Protein 5E3Q (pdb70)

Solvent-accessible surface area: 12458 Å² total; per-residue (Å²): 88,107,10,39,1,6,0,0,0,0,34,20,88,119,41,72,7,4,4,0,64,0,37,96,47,60,27,114,93,76,82,68,2,72,102,71,76,39,108,28,147,36,25,78,4,56,65,120,24,28,86,12,89,12,73,1,101,43,46,11,110,64,21,56,12,0,2,0,2,0,0,0,0,0,50,61,81,27,126,6,111,47,8,42,22,100,54,4,111,71,42,3,50,61,1,5,15,9,68,43,22,15,0,24,69,121,51,20,85,103,11,108,41,98,0,54,192,131,30,148,17,60,53,111,35,80,41,65,5,4,45,0,34,85,24,17,105,10,78,46,26,154,33,39,50,21,78,67,0,52,0,0,0,24,0,9,93,43,1,12,0,65,106,83,0,52,0,24,17,18,0,0,0,57,11,44,5,65,0,53,0,93,0,34,37,12,0,14,0,38,68,33,0,54,0,10,27,14,0,20,1,88,57,152,14,48,4,12,90,133,2,83,0,11,50,109,2,0,0,9,3,40,6,13,46,22,0,48,0,66,63,55,3,76,0,58,49,48,26,123,0,48,61,132,72,55,109,67,108,0,51,96,18,47,40,30,103,12,13,36,0,105,116,44,113,145,78,37,72,12,18,3,51,81,22,101,196,115

B-factor: mean 23.93, std 10.76, range [9.91, 82.86]

Foldseek 3Di:
DKWKFKWKWKAAPVGQTQAIFGQDTPDPDCPVPPVPFDADVLQRITIGMDMDIDDQADEQDALVSLRVLLQCQALVVDAQPRGHHPCVVVHFAWWFQKPVGTHHPVPVVSSCVSCVVVHHIDTLDTGRWAQQVVRDDHPQEAEACSRQETRQEHEAHQEYQHPQFHFYHSEEEQEREDGQEYIDHVEYEYEQEYEEHHEEEDDCEYEEHNEYEAHCEYEQAHEYYQEYEHHNHYQHQQAFEAEPRDTDRVNVCHHPYAWYWDQPPPPRGIYIYGNPPD

Radius of gyration: 21.53 Å; Cα contacts (8 Å, |Δi|>4): 762; chains: 1; bounding box: 39×37×68 Å

Nearest PDB structures (foldseek):
  5e3q-assembly1_A  TM=1.004E+00  e=1.847E-52  Corynebacterium glutamicum ATCC 13032
  5e3p-assembly1_A  TM=9.914E-01  e=4.257E-48  Corynebacterium glutamicum ATCC 13032
  3fsx-assembly1_A  TM=9.830E-01  e=2.144E-36  Mycobacterium tuberculosis H37Rv
  3fsy-assembly1_A  TM=9.852E-01  e=1.338E-35  Mycobacterium tuberculosis H37Rv
  3fsx-assembly3_E  TM=9.806E-01  e=1.030E-35  Mycobacterium tuberculosis H37Rv

Organism: Corynebacterium glutamicum (strain ATCC 13032 / DSM 20300 / JCM 1318 / BCRC 11384 / CCUG 27702 / LMG 3730 / NBRC 12168 / NCIMB 10025 / NRRL B-2784 / 534) (NCBI:txid196627)

InterPro domains:
  IPR001451 Hexapeptide repeat [PF14602] (214-246)
  IPR011004 Trimeric LpxA-like superfamily [SSF51161] (55-279)
  IPR019875 2,3,4,5-tetrahydropyridine-2,6-dicarboxylate N-succinyltransferase, actinobacteria [TIGR03535] (2-297)
  IPR026586 Type 2 tetrahydrodipicolinate N-succinyltransferase family [MF_02122] (1-295)
  IPR032784 2,3,4,5-tetrahydropyridine-2,6-dicarboxylate N-succinyltransferase, middle domain [PF14789] (93-132)
  IPR038361 2,3,4,5-tetrahydropyridine-2,6-dicarboxylate N-succinyltransferase, middle domain superfamily [G3DSA:3.30.60.70] (93-132)

Structure (mmCIF, N/CA/C/O backbone):
data_5E3Q
#
_entry.id   5E3Q
#
_cell.length_a   92.457
_cell.length_b   92.457
_cell.length_c   282.341
_cell.angle_alpha   90.000
_cell.angle_beta   90.000
_cell.angle_gamma   120.000
#
_symmetry.space_group_name_H-M   'H 3 2'
#
loop_
_entity.id
_entity.type
_entity.pdbx_description
1 polymer '2,3,4,5-tetrahydropyridine-2,6-dicarboxylate N-succinyltransferase'
2 non-polymer 'SUCCINYL-COENZYME A'
3 water water
#
loop_
_atom_site.group_PDB
_atom_site.id
_atom_site.type_symbol
_atom_site.label_atom_id
_atom_site.label_alt_id
_atom_site.label_comp_id
_atom_site.label_asym_id
_atom_site.label_entity_id
_atom_site.label_seq_id
_atom_site.pdbx_PDB_ins_code
_atom_site.Cartn_x
_atom_site.Cartn_y
_atom_site.Cartn_z
_atom_site.occupancy
_atom_site.B_iso_or_equiv
_atom_site.auth_seq_id
_atom_site.auth_comp_id
_atom_site.auth_asym_id
_atom_site.auth_atom_id
_atom_site.pdbx_PDB_model_num
ATOM 1 N N . THR A 1 1 ? 26.673 23.648 27.583 1.00 20.91 2 THR A N 1
ATOM 2 C CA . THR A 1 1 ? 27.376 23.031 26.471 1.00 19.59 2 THR A CA 1
ATOM 3 C C . THR A 1 1 ? 26.647 23.505 25.210 1.00 20.60 2 THR A C 1
ATOM 4 O O . THR A 1 1 ? 25.425 23.651 25.249 1.00 20.80 2 THR A O 1
ATOM 8 N N . THR A 1 2 ? 27.390 23.793 24.148 1.00 20.51 3 THR A N 1
ATOM 9 C CA . THR A 1 2 ? 26.797 23.979 22.830 1.00 20.53 3 THR A CA 1
ATOM 10 C C . THR A 1 2 ? 26.505 22.659 22.262 1.00 21.37 3 THR A C 1
ATOM 11 O O . THR A 1 2 ? 27.362 21.815 22.171 1.00 26.25 3 THR A O 1
ATOM 15 N N . ALA A 1 3 ? 25.217 22.382 21.941 1.00 20.07 4 ALA A N 1
ATOM 16 C CA . ALA A 1 3 ? 24.855 21.139 21.354 1.00 18.94 4 ALA A CA 1
ATOM 17 C C . ALA A 1 3 ? 24.058 21.405 20.048 1.00 17.66 4 ALA A C 1
ATOM 18 O O . ALA A 1 3 ? 23.317 22.341 19.986 1.00 20.22 4 ALA A O 1
ATOM 20 N N . SER A 1 4 ? 24.282 20.562 19.091 1.00 20.52 5 SER A N 1
ATOM 21 C CA . SER A 1 4 ? 23.710 20.736 17.747 1.00 23.78 5 SER A CA 1
ATOM 22 C C . SER A 1 4 ? 23.307 19.418 17.126 1.00 21.92 5 SER A C 1
ATOM 23 O O . SER A 1 4 ? 23.952 18.381 17.318 1.00 24.08 5 SER A O 1
ATOM 26 N N . ALA A 1 5 ? 22.230 19.429 16.322 1.00 21.54 6 ALA A N 1
ATOM 27 C CA . ALA A 1 5 ? 21.898 18.237 15.576 1.00 18.05 6 ALA A CA 1
ATOM 28 C C . ALA A 1 5 ? 21.016 18.616 14.407 1.00 18.82 6 ALA A C 1
ATOM 29 O O . ALA A 1 5 ? 20.311 19.600 14.471 1.00 19.85 6 ALA A O 1
ATOM 31 N N . THR A 1 6 ? 21.065 17.759 13.422 1.00 21.19 7 THR A N 1
ATOM 32 C CA . THR A 1 6 ? 20.182 17.881 12.273 1.00 20.74 7 THR A CA 1
ATOM 33 C C . THR A 1 6 ? 19.025 16.838 12.466 1.00 21.55 7 THR A C 1
ATOM 34 O O . THR A 1 6 ? 19.233 15.674 12.812 1.00 22.52 7 THR A O 1
ATOM 38 N N . GLY A 1 7 ? 17.810 17.310 12.216 1.00 18.43 8 GLY A N 1
ATOM 39 C CA . GLY A 1 7 ? 16.637 16.522 12.432 1.00 19.40 8 GLY A CA 1
ATOM 40 C C . GLY A 1 7 ? 15.539 16.824 11.416 1.00 22.00 8 GLY A C 1
ATOM 41 O O . GLY A 1 7 ? 15.731 17.643 10.514 1.00 21.07 8 GLY A O 1
ATOM 42 N N . ILE A 1 8 ? 14.415 16.140 11.546 1.00 18.16 9 ILE A N 1
ATOM 43 C CA . ILE A 1 8 ? 13.281 16.365 10.646 1.00 19.04 9 ILE A CA 1
ATOM 44 C C . ILE A 1 8 ? 12.065 16.688 11.511 1.00 19.33 9 ILE A C 1
ATOM 45 O O . ILE A 1 8 ? 11.750 15.963 12.494 1.00 17.14 9 ILE A O 1
ATOM 50 N N . ALA A 1 9 ? 11.487 17.844 11.275 1.00 17.07 10 ALA A N 1
ATOM 51 C CA . ALA A 1 9 ? 10.390 18.402 12.028 1.00 16.09 10 ALA A CA 1
ATOM 52 C C . ALA A 1 9 ? 9.055 18.226 11.333 1.00 18.26 10 ALA A C 1
ATOM 53 O O . ALA A 1 9 ? 8.986 18.335 10.101 1.00 18.46 10 ALA A O 1
ATOM 55 N N . THR A 1 10 ? 8.012 18.031 12.102 1.00 18.27 11 THR A N 1
ATOM 56 C CA . THR A 1 10 ? 6.648 17.983 11.518 1.00 18.71 11 THR A CA 1
ATOM 57 C C . THR A 1 10 ? 5.934 19.240 11.934 1.00 21.17 11 THR A C 1
ATOM 58 O O . THR A 1 10 ? 5.758 19.499 13.108 1.00 17.79 11 THR A O 1
ATOM 62 N N . LEU A 1 11 ? 5.471 20.061 10.961 1.00 17.14 12 LEU A N 1
ATOM 63 C CA . LEU A 1 11 ? 4.860 21.363 11.200 1.00 19.71 12 LEU A CA 1
ATOM 64 C C . LEU A 1 11 ? 3.458 21.454 10.666 1.00 22.89 12 LEU A C 1
ATOM 65 O O . LEU A 1 11 ? 3.170 20.885 9.625 1.00 21.04 12 LEU A O 1
ATOM 70 N N . THR A 1 12 ? 2.593 22.052 11.432 1.00 19.07 13 THR A N 1
ATOM 71 C CA . THR A 1 12 ? 1.182 22.256 10.988 1.00 22.08 13 THR A CA 1
ATOM 72 C C . THR A 1 12 ? 1.199 23.408 9.951 1.00 23.30 13 THR A C 1
ATOM 73 O O . THR A 1 12 ? 2.229 24.085 9.771 1.00 23.20 13 THR A O 1
ATOM 77 N N . SER A 1 13 ? 0.053 23.616 9.317 1.00 29.80 14 SER A N 1
ATOM 78 C CA . SER A 1 13 ? -0.013 24.671 8.270 1.00 32.50 14 SER A CA 1
ATOM 79 C C . SER A 1 13 ? 0.070 26.035 8.931 1.00 39.30 14 SER A C 1
ATOM 80 O O . SER A 1 13 ? 0.427 26.979 8.252 1.00 41.76 14 SER A O 1
ATOM 83 N N . THR A 1 14 ? -0.173 26.143 10.250 1.00 35.10 15 THR A N 1
ATOM 84 C CA . THR A 1 14 ? 0.107 27.374 10.972 1.00 38.37 15 THR A CA 1
ATOM 85 C C . THR A 1 14 ? 1.488 27.511 11.587 1.00 40.05 15 THR A C 1
ATOM 86 O O . THR A 1 14 ? 1.773 28.531 12.176 1.00 42.60 15 THR A O 1
ATOM 90 N N . GLY A 1 15 ? 2.360 26.507 11.435 1.00 30.51 16 GLY A N 1
ATOM 91 C CA . GLY A 1 15 ? 3.751 26.593 11.770 1.00 28.65 16 GLY A CA 1
ATOM 92 C C . GLY A 1 15 ? 4.087 26.066 13.199 1.00 28.84 16 GLY A C 1
ATOM 93 O O . GLY A 1 15 ? 5.242 26.128 13.661 1.00 31.54 16 GLY A O 1
ATOM 94 N N . ASP A 1 16 ? 3.108 25.520 13.857 1.00 24.69 17 ASP A N 1
ATOM 95 C CA . ASP A 1 16 ? 3.284 24.812 15.172 1.00 25.48 17 ASP A CA 1
ATOM 96 C C . ASP A 1 16 ? 4.083 23.540 14.933 1.00 24.21 17 ASP A C 1
ATOM 97 O O . ASP A 1 16 ? 3.832 22.819 13.938 1.00 22.05 17 ASP A O 1
ATOM 102 N N . VAL A 1 17 ? 5.036 23.245 15.819 1.00 17.94 18 VAL A N 1
ATOM 103 C CA . VAL A 1 17 ? 5.875 22.099 15.652 1.00 18.03 18 VAL A CA 1
ATOM 104 C C . VAL A 1 17 ? 5.252 20.949 16.447 1.00 16.78 18 VAL A C 1
ATOM 105 O O . VAL A 1 17 ? 5.106 21.002 17.707 1.00 17.99 18 VAL A O 1
ATOM 109 N N . LEU A 1 18 ? 4.876 19.891 15.764 1.00 15.43 19 LEU A N 1
ATOM 110 C CA . LEU A 1 18 ? 4.282 18.742 16.414 1.00 15.57 19 LEU A CA 1
ATOM 111 C C . LEU A 1 18 ? 5.372 17.803 16.951 1.00 17.89 19 LEU A C 1
ATOM 112 O O . LEU A 1 18 ? 5.212 17.213 18.005 1.00 19.80 19 LEU A O 1
ATOM 117 N N . ASP A 1 19 ? 6.430 17.649 16.195 1.00 16.68 20 ASP A N 1
ATOM 118 C CA . ASP A 1 19 ? 7.553 16.799 16.571 1.00 18.20 20 ASP A CA 1
ATOM 119 C C . ASP A 1 19 ? 8.831 17.203 15.867 1.00 18.82 20 ASP A C 1
ATOM 120 O O . ASP A 1 19 ? 8.802 17.950 14.863 1.00 17.35 20 ASP A O 1
ATOM 125 N N . VAL A 1 20 ? 9.971 16.712 16.375 1.00 15.98 21 VAL A N 1
ATOM 126 C CA . VAL A 1 20 ? 11.219 16.678 15.645 1.00 15.96 21 VAL A CA 1
ATOM 127 C C . VAL A 1 20 ? 11.897 15.364 15.938 1.00 16.22 21 VAL A C 1
ATOM 128 O O . VAL A 1 20 ? 11.877 14.919 17.115 1.00 18.79 21 VAL A O 1
ATOM 132 N N . TRP A 1 21 ? 12.435 14.720 14.957 1.00 15.43 22 TRP A N 1
ATOM 133 C CA . TRP A 1 21 ? 13.248 13.551 15.122 1.00 14.93 22 TRP A CA 1
ATOM 134 C C . TRP A 1 21 ? 14.669 13.852 14.793 1.00 18.43 22 TRP A C 1
ATOM 135 O O . TRP A 1 21 ? 15.027 14.259 13.660 1.00 18.78 22 TRP A O 1
ATOM 146 N N . TYR A 1 22 ? 15.557 13.632 15.768 1.00 16.04 23 TYR A N 1
ATOM 147 C CA . TYR A 1 22 ? 17.001 13.829 15.524 1.00 17.81 23 TYR A CA 1
ATOM 148 C C . TYR A 1 22 ? 17.635 12.395 15.647 1.00 20.87 23 TYR A C 1
ATOM 149 O O . TYR A 1 22 ? 17.880 11.922 16.735 1.00 25.23 23 TYR A O 1
ATOM 158 N N . PRO A 1 23 ? 17.915 11.762 14.547 1.00 22.69 24 PRO A N 1
ATOM 159 C CA . PRO A 1 23 ? 18.406 10.362 14.557 1.00 24.41 24 PRO A CA 1
ATOM 160 C C . PRO A 1 23 ? 19.768 10.256 15.213 1.00 25.15 24 PRO A C 1
ATOM 161 O O . PRO A 1 23 ? 20.037 9.272 15.903 1.00 30.94 24 PRO A O 1
ATOM 165 N N . GLU A 1 24 ? 20.560 11.273 15.064 1.00 23.37 25 GLU A N 1
ATOM 166 C CA . GLU A 1 24 ? 21.956 11.279 15.584 1.00 28.23 25 GLU A CA 1
ATOM 167 C C . GLU A 1 24 ? 22.178 12.614 16.197 1.00 31.17 25 GLU A C 1
ATOM 168 O O . GLU A 1 24 ? 21.472 13.599 15.823 1.00 32.09 25 GLU A O 1
ATOM 174 N N . ILE A 1 25 ? 23.066 12.672 17.184 1.00 24.92 26 ILE A N 1
ATOM 175 C CA . ILE A 1 25 ? 23.404 13.963 17.807 1.00 28.69 26 ILE A CA 1
ATOM 176 C C . ILE A 1 25 ? 24.732 14.425 17.219 1.00 28.03 26 ILE A C 1
ATOM 177 O O . ILE A 1 25 ? 25.634 13.611 17.105 1.00 29.80 26 ILE A O 1
ATOM 182 N N . GLY A 1 26 ? 24.824 15.672 16.822 1.00 28.93 27 GLY A N 1
ATOM 183 C CA . GLY A 1 26 ? 26.094 16.279 16.466 1.00 33.20 27 GLY A CA 1
ATOM 184 C C . GLY A 1 26 ? 26.526 15.998 15.025 1.00 36.32 27 GLY A C 1
ATOM 185 O O . GLY A 1 26 ? 27.724 16.046 14.733 1.00 35.22 27 GLY A O 1
ATOM 186 N N . SER A 1 27 ? 25.613 15.619 14.139 1.00 35.94 28 SER A N 1
ATOM 187 C CA . SER A 1 27 ? 25.993 15.189 12.741 1.00 42.95 28 SER A CA 1
ATOM 188 C C . SER A 1 27 ? 25.318 16.164 11.806 1.00 43.25 28 SER A C 1
ATOM 189 O O . SER A 1 27 ? 24.313 16.778 12.172 1.00 42.22 28 SER A O 1
ATOM 191 N N . THR A 1 28 ? 25.883 16.362 10.620 1.00 45.47 29 THR A N 1
ATOM 192 C CA . THR A 1 28 ? 25.207 17.220 9.607 1.00 46.47 29 THR A CA 1
ATOM 193 C C . THR A 1 28 ? 24.726 16.382 8.438 1.00 43.25 29 THR A C 1
ATOM 194 O O . THR A 1 28 ? 24.124 16.923 7.538 1.00 42.23 29 THR A O 1
ATOM 198 N N . ASP A 1 29 ? 24.975 15.080 8.510 1.00 46.05 30 ASP A N 1
ATOM 199 C CA . ASP A 1 29 ? 24.467 14.078 7.564 1.00 53.74 30 ASP A CA 1
ATOM 200 C C . ASP A 1 29 ? 22.899 14.175 7.477 1.00 54.81 30 ASP A C 1
ATOM 201 O O . ASP A 1 29 ? 22.196 14.111 8.523 1.00 45.70 30 ASP A O 1
ATOM 206 N N . GLN A 1 30 ? 22.401 14.401 6.249 1.00 52.15 31 GLN A N 1
ATOM 207 C CA . GLN A 1 30 ? 20.963 14.493 5.937 1.00 52.07 31 GLN A CA 1
ATOM 208 C C . GLN A 1 30 ? 20.359 13.312 5.156 1.00 57.38 31 GLN A C 1
ATOM 209 O O . GLN A 1 30 ? 19.122 13.234 4.972 1.00 43.02 31 GLN A O 1
ATOM 215 N N . SER A 1 31 ? 21.185 12.363 4.745 1.00 52.72 32 SER A N 1
ATOM 216 C CA . SER A 1 31 ? 20.760 11.362 3.774 1.00 54.58 32 SER A CA 1
ATOM 217 C C . SER A 1 31 ? 19.740 10.367 4.343 1.00 50.84 32 SER A C 1
ATOM 218 O O . SER A 1 31 ? 18.976 9.804 3.586 1.00 57.88 32 SER A O 1
ATOM 221 N N . ALA A 1 32 ? 19.719 10.140 5.650 1.00 39.03 33 ALA A N 1
ATOM 222 C CA . ALA A 1 32 ? 18.608 9.448 6.276 1.00 47.26 33 ALA A CA 1
ATOM 223 C C . ALA A 1 32 ? 17.317 10.270 6.205 1.00 34.25 33 ALA A C 1
ATOM 224 O O . ALA A 1 32 ? 16.193 9.730 6.431 1.00 40.69 33 ALA A O 1
ATOM 226 N N . LEU A 1 33 ? 17.473 11.591 6.177 1.00 28.15 34 LEU A N 1
ATOM 227 C CA . LEU A 1 33 ? 16.318 12.440 6.376 1.00 25.92 34 LEU A CA 1
ATOM 228 C C . LEU A 1 33 ? 15.703 12.969 5.059 1.00 27.09 34 LEU A C 1
ATOM 229 O O . LEU A 1 33 ? 14.524 13.271 5.066 1.00 21.51 34 LEU A O 1
ATOM 234 N N . THR A 1 34 ? 16.454 13.180 3.987 1.00 25.55 35 THR A N 1
ATOM 235 C CA . THR A 1 34 ? 15.805 13.784 2.774 1.00 24.80 35 THR A CA 1
ATOM 236 C C . THR A 1 34 ? 14.629 12.961 2.213 1.00 24.53 35 THR A C 1
ATOM 237 O O . THR A 1 34 ? 13.669 13.559 1.812 1.00 25.89 35 THR A O 1
ATOM 241 N N . PRO A 1 35 ? 14.653 11.634 2.284 1.00 25.28 36 PRO A N 1
ATOM 242 C CA . PRO A 1 35 ? 13.499 10.854 1.860 1.00 24.83 36 PRO A CA 1
ATOM 243 C C . PRO A 1 35 ? 12.266 10.959 2.722 1.00 24.75 36 PRO A C 1
ATOM 244 O O . PRO A 1 35 ? 11.228 10.524 2.328 1.00 26.60 36 PRO A O 1
ATOM 248 N N . LEU A 1 36 ? 12.337 11.618 3.863 1.00 19.70 37 LEU A N 1
ATOM 249 C CA . LEU A 1 36 ? 11.227 11.770 4.725 1.00 18.39 37 LEU A CA 1
ATOM 250 C C . LEU A 1 36 ? 10.578 13.124 4.660 1.00 20.20 37 LEU A C 1
ATOM 251 O O . LEU A 1 36 ? 9.477 13.343 5.218 1.00 20.89 37 LEU A O 1
ATOM 256 N N . GLU A 1 37 ? 11.178 14.078 3.917 1.00 20.76 38 GLU A N 1
ATOM 257 C CA . GLU A 1 37 ? 10.584 15.389 3.748 1.00 19.53 38 GLU A CA 1
ATOM 258 C C . GLU A 1 37 ? 9.364 15.303 2.823 1.00 22.73 38 GLU A C 1
ATOM 259 O O . GLU A 1 37 ? 9.323 14.459 1.929 1.00 23.08 38 GLU A O 1
ATOM 265 N N . GLY A 1 38 ? 8.398 16.143 3.099 1.00 22.25 39 GLY A N 1
ATOM 266 C CA . GLY A 1 38 ? 7.217 16.284 2.182 1.00 25.05 39 GLY A CA 1
ATOM 267 C C . GLY A 1 38 ? 5.996 16.771 2.874 1.00 28.09 39 GLY A C 1
ATOM 268 O O . GLY A 1 38 ? 6.055 17.246 4.008 1.00 24.76 39 GLY A O 1
ATOM 269 N N . VAL A 1 39 ? 4.853 16.680 2.191 1.00 21.93 40 VAL A N 1
ATOM 270 C CA . VAL A 1 39 ? 3.622 17.239 2.735 1.00 21.90 40 VAL A CA 1
ATOM 271 C C . VAL A 1 39 ? 2.649 16.123 2.789 1.00 27.40 40 VAL A C 1
ATOM 272 O O . VAL A 1 39 ? 2.537 15.336 1.823 1.00 28.73 40 VAL A O 1
ATOM 276 N N . ASP A 1 40 ? 1.910 16.022 3.888 1.00 22.50 41 ASP A N 1
ATOM 277 C CA . ASP A 1 40 ? 0.869 15.034 4.077 1.00 23.36 41 ASP A CA 1
ATOM 278 C C . ASP A 1 40 ? -0.429 15.777 4.163 1.00 23.52 41 ASP A C 1
ATOM 279 O O . ASP A 1 40 ? -0.754 16.453 5.164 1.00 23.31 41 ASP A O 1
ATOM 284 N N . GLU A 1 41 ? -1.234 15.729 3.081 1.00 23.34 42 GLU A N 1
ATOM 285 C CA . GLU A 1 41 ? -2.475 16.529 3.125 1.00 21.07 42 GLU A CA 1
ATOM 286 C C . GLU A 1 41 ? -3.569 15.957 4.002 1.00 22.43 42 GLU A C 1
ATOM 287 O O . GLU A 1 41 ? -4.486 16.653 4.319 1.00 28.71 42 GLU A O 1
ATOM 293 N N . ASP A 1 42 ? -3.564 14.677 4.325 1.00 23.51 43 ASP A N 1
ATOM 294 C CA . ASP A 1 42 ? -4.579 14.127 5.218 1.00 22.95 43 ASP A CA 1
ATOM 295 C C . ASP A 1 42 ? -4.379 14.633 6.663 1.00 26.84 43 ASP A C 1
ATOM 296 O O . ASP A 1 42 ? -5.335 14.880 7.394 1.00 25.95 43 ASP A O 1
ATOM 301 N N . ARG A 1 43 ? -3.101 14.739 7.090 1.00 25.37 44 ARG A N 1
ATOM 302 C CA . ARG A 1 43 ? -2.796 15.377 8.385 1.00 23.46 44 ARG A CA 1
ATOM 303 C C . ARG A 1 43 ? -2.634 16.862 8.367 1.00 24.86 44 ARG A C 1
ATOM 304 O O . ARG A 1 43 ? -2.571 17.510 9.411 1.00 23.59 44 ARG A O 1
ATOM 312 N N . ASN A 1 44 ? -2.476 17.481 7.175 1.00 24.55 45 ASN A N 1
ATOM 313 C CA . ASN A 1 44 ? -2.259 18.889 7.003 1.00 24.77 45 ASN A CA 1
ATOM 314 C C . ASN A 1 44 ? -0.946 19.337 7.663 1.00 23.87 45 ASN A C 1
ATOM 315 O O . ASN A 1 44 ? -0.909 20.254 8.432 1.00 24.79 45 ASN A O 1
ATOM 320 N N . VAL A 1 45 ? 0.091 18.525 7.448 1.00 20.44 46 VAL A N 1
ATOM 321 C CA . VAL A 1 45 ? 1.415 18.806 7.951 1.00 21.02 46 VAL A CA 1
ATOM 322 C C . VAL A 1 45 ? 2.486 18.762 6.863 1.00 19.56 46 VAL A C 1
ATOM 323 O O . VAL A 1 45 ? 2.342 18.158 5.788 1.00 21.59 46 VAL A O 1
ATOM 327 N N . THR A 1 46 ? 3.627 19.407 7.165 1.00 18.52 47 THR A N 1
ATOM 328 C CA . THR A 1 46 ? 4.805 19.364 6.352 1.00 20.61 47 THR A CA 1
ATOM 329 C C . THR A 1 46 ? 5.973 18.827 7.160 1.00 20.29 47 THR A C 1
ATOM 330 O O . THR A 1 46 ? 6.031 19.188 8.311 1.00 20.71 47 THR A O 1
ATOM 334 N N . ARG A 1 47 ? 6.752 17.944 6.613 1.00 18.80 48 ARG A N 1
ATOM 335 C CA . ARG A 1 47 ? 7.963 17.460 7.251 1.00 19.95 48 ARG A CA 1
ATOM 336 C C . ARG A 1 47 ? 9.109 18.119 6.589 1.00 21.74 48 ARG A C 1
ATOM 337 O O . ARG A 1 47 ? 9.294 18.006 5.384 1.00 22.74 48 ARG A O 1
ATOM 345 N N . LYS A 1 48 ? 9.981 18.726 7.369 1.00 18.10 49 LYS A N 1
ATOM 346 C CA . LYS A 1 48 ? 11.111 19.453 6.885 1.00 20.17 49 LYS A CA 1
ATOM 347 C C . LYS A 1 48 ? 12.354 19.410 7.744 1.00 20.77 49 LYS A C 1
ATOM 348 O O . LYS A 1 48 ? 12.223 19.418 8.968 1.00 20.82 49 LYS A O 1
ATOM 354 N N . ILE A 1 49 ? 13.493 19.259 7.111 1.00 19.24 50 ILE A N 1
ATOM 355 C CA . ILE A 1 49 ? 14.780 19.170 7.815 1.00 18.57 50 ILE A CA 1
ATOM 356 C C . ILE A 1 49 ? 15.105 20.443 8.484 1.00 22.43 50 ILE A C 1
ATOM 357 O O . ILE A 1 49 ? 14.946 21.544 7.899 1.00 19.44 50 ILE A O 1
ATOM 362 N N . VAL A 1 50 ? 15.670 20.340 9.689 1.00 20.80 51 VAL A N 1
ATOM 363 C CA . VAL A 1 50 ? 16.049 21.528 10.465 1.00 20.68 51 VAL A CA 1
ATOM 364 C C . VAL A 1 50 ? 17.403 21.244 11.049 1.00 22.44 51 VAL A C 1
ATOM 365 O O . VAL A 1 50 ? 17.739 20.089 11.336 1.00 21.50 51 VAL A O 1
ATOM 369 N N . THR A 1 51 ? 18.170 22.296 11.309 1.00 21.49 52 THR A N 1
ATOM 370 C CA . THR A 1 51 ? 19.401 22.164 12.044 1.00 22.72 52 THR A CA 1
ATOM 371 C C . THR A 1 51 ? 19.248 22.995 13.315 1.00 22.87 52 THR A C 1
ATOM 372 O O . THR A 1 51 ? 18.859 24.189 13.306 1.00 22.95 52 THR A O 1
ATOM 376 N N . THR A 1 52 ? 19.472 22.384 14.505 1.00 20.17 53 THR A N 1
ATOM 377 C CA . THR A 1 52 ? 19.117 23.013 15.756 1.00 19.13 53 THR A CA 1
ATOM 378 C C . THR A 1 52 ? 20.411 23.085 16.588 1.00 19.70 53 THR A C 1
ATOM 379 O O . THR A 1 52 ? 21.066 22.087 16.769 1.00 19.85 53 THR A O 1
ATOM 383 N N . THR A 1 53 ? 20.693 24.266 17.082 1.00 20.03 54 THR A N 1
ATOM 384 C CA . THR A 1 53 ? 21.896 24.533 17.894 1.00 20.97 54 THR A CA 1
ATOM 385 C C . THR A 1 53 ? 21.478 25.264 19.131 1.00 20.99 54 THR A C 1
ATOM 386 O O . THR A 1 53 ? 20.776 26.288 19.073 1.00 22.47 54 THR A O 1
ATOM 390 N N . ILE A 1 54 ? 21.891 24.737 20.326 1.00 20.15 55 ILE A N 1
ATOM 391 C CA . ILE A 1 54 ? 21.398 25.205 21.558 1.00 18.50 55 ILE A CA 1
ATOM 392 C C . ILE A 1 54 ? 22.548 25.373 22.598 1.00 16.61 55 ILE A C 1
ATOM 393 O O . ILE A 1 54 ? 23.531 24.742 22.441 1.00 19.40 55 IL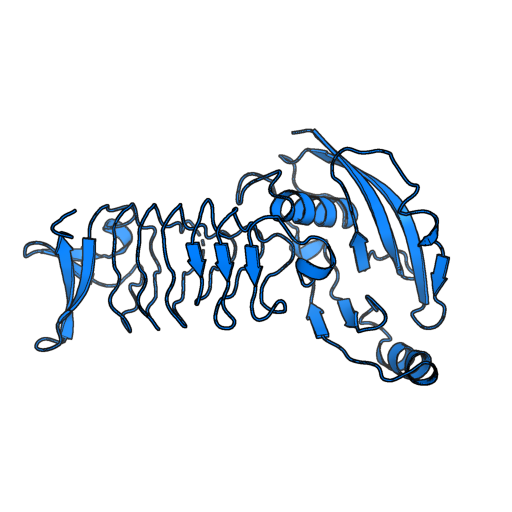E A O 1
ATOM 398 N N . ASP A 1 55 ? 22.253 26.132 23.610 1.00 20.42 56 ASP A N 1
ATOM 399 C CA . ASP A 1 55 ? 23.084 26.195 24.838 1.00 21.35 56 ASP A CA 1
ATOM 400 C C . ASP A 1 55 ? 22.293 25.454 25.935 1.00 15.34 56 ASP A C 1
ATOM 401 O O . ASP A 1 55 ? 21.269 25.905 26.354 1.00 18.16 56 ASP A O 1
ATOM 406 N N . ILE A 1 56 ? 22.806 24.301 26.309 1.00 19.41 57 ILE A N 1
ATOM 407 C CA . ILE A 1 56 ? 22.063 23.434 27.247 1.00 18.65 57 ILE A CA 1
ATOM 408 C C . ILE A 1 56 ? 21.899 24.034 28.587 1.00 20.13 57 ILE A C 1
ATOM 409 O O . ILE A 1 56 ? 21.095 23.604 29.345 1.00 21.64 57 ILE A O 1
ATOM 413 N N . ASP A 1 57 ? 22.715 25.070 28.950 1.00 21.27 58 ASP A N 1
ATOM 414 C CA . ASP A 1 57 ? 22.509 25.763 30.189 1.00 21.13 58 ASP A CA 1
ATOM 415 C C . ASP A 1 57 ? 21.536 26.869 30.189 1.00 23.09 58 ASP A C 1
ATOM 416 O O . ASP A 1 57 ? 21.133 27.306 31.214 1.00 22.29 58 ASP A O 1
ATOM 421 N N . ALA A 1 58 ? 21.115 27.310 29.003 1.00 20.47 59 ALA A N 1
ATOM 422 C CA . ALA A 1 58 ? 20.107 28.315 28.888 1.00 22.58 59 ALA A CA 1
ATOM 423 C C . ALA A 1 58 ? 18.737 27.680 28.813 1.00 23.44 59 ALA A C 1
ATOM 424 O O . ALA A 1 58 ? 18.638 26.544 28.354 1.00 21.50 59 ALA A O 1
ATOM 426 N N . ALA A 1 59 ? 17.721 28.412 29.239 1.00 21.31 60 ALA A N 1
ATOM 427 C CA . ALA A 1 59 ? 16.318 27.914 29.108 1.00 22.74 60 ALA A CA 1
ATOM 428 C C . ALA A 1 59 ? 15.975 27.739 27.614 1.00 22.10 60 ALA A C 1
ATOM 429 O O . ALA A 1 59 ? 16.488 28.504 26.723 1.00 20.35 60 ALA A O 1
ATOM 431 N N . PRO A 1 60 ? 15.236 26.644 27.253 1.00 21.01 61 PRO A N 1
ATOM 432 C CA . PRO A 1 60 ? 14.852 26.514 25.848 1.00 21.15 61 PRO A CA 1
ATOM 433 C C . PRO A 1 60 ? 13.995 27.751 25.424 1.00 19.01 61 PRO A C 1
ATOM 434 O O . PRO A 1 60 ? 13.189 28.279 26.233 1.00 23.33 61 PRO A O 1
ATOM 438 N N . THR A 1 61 ? 14.154 28.114 24.142 1.00 21.98 62 THR A N 1
ATOM 439 C CA . THR A 1 61 ? 13.404 29.269 23.637 1.00 27.25 62 THR A CA 1
ATOM 440 C C . THR A 1 61 ? 12.402 28.986 22.589 1.00 27.12 62 THR A C 1
ATOM 441 O O . THR A 1 61 ? 11.611 29.875 22.260 1.00 23.19 62 THR A O 1
ATOM 445 N N . ASP A 1 62 ? 12.380 27.769 22.064 1.00 20.89 63 ASP A N 1
ATOM 446 C CA . ASP A 1 62 ? 11.326 27.454 21.018 1.00 21.24 63 ASP A CA 1
ATOM 447 C C . ASP A 1 62 ? 11.127 25.922 21.010 1.00 20.04 63 ASP A C 1
ATOM 448 O O . ASP A 1 62 ? 11.824 25.177 21.768 1.00 18.07 63 ASP A O 1
ATOM 453 N N . THR A 1 63 ? 10.119 25.503 20.275 1.00 19.71 64 THR A N 1
ATOM 454 C CA . THR A 1 63 ? 9.748 24.047 20.328 1.00 18.62 64 THR A CA 1
ATOM 455 C C . THR A 1 63 ? 10.870 23.139 19.836 1.00 17.55 64 THR A C 1
ATOM 456 O O . THR A 1 63 ? 11.077 22.042 20.391 1.00 16.35 64 THR A O 1
ATOM 460 N N . TYR A 1 64 ? 11.654 23.510 18.829 1.00 16.87 65 TYR A N 1
ATOM 461 C CA . TYR A 1 64 ? 12.720 22.713 18.260 1.00 17.48 65 TYR A CA 1
ATOM 462 C C . TYR A 1 64 ? 13.795 22.431 19.369 1.00 17.67 65 TYR A C 1
ATOM 463 O O . TYR A 1 64 ? 14.311 21.312 19.529 1.00 18.92 65 TYR A O 1
ATOM 472 N N . ASP A 1 65 ? 14.078 23.528 20.078 1.00 16.65 66 ASP A N 1
ATOM 473 C CA . ASP A 1 65 ? 15.085 23.562 21.191 1.00 16.83 66 ASP A CA 1
ATOM 474 C C . ASP A 1 65 ? 14.601 22.538 22.257 1.00 16.70 66 ASP A C 1
ATOM 475 O O . ASP A 1 65 ? 15.375 21.685 22.697 1.00 18.49 66 ASP A O 1
ATOM 480 N N . ALA A 1 66 ? 13.331 22.606 22.655 1.00 18.21 67 ALA A N 1
ATOM 481 C CA . ALA A 1 66 ? 12.784 21.653 23.577 1.00 17.02 67 ALA A CA 1
ATOM 482 C C . ALA A 1 66 ? 12.906 20.218 23.132 1.00 18.35 67 ALA A C 1
ATOM 483 O O . ALA A 1 66 ? 13.347 19.341 23.919 1.00 16.20 67 ALA A O 1
ATOM 485 N N . TRP A 1 67 ? 12.542 19.921 21.866 1.00 15.41 68 TRP A N 1
ATOM 486 C CA . TRP A 1 67 ? 12.760 18.597 21.322 1.00 17.02 68 TRP A CA 1
ATOM 487 C C . TRP A 1 67 ? 14.186 18.091 21.278 1.00 17.09 68 TRP A C 1
ATOM 488 O O . TRP A 1 67 ? 14.474 16.920 21.584 1.00 14.09 68 TRP A O 1
ATOM 499 N N . LEU A 1 68 ? 15.165 18.945 20.978 1.00 14.98 69 LEU A N 1
ATOM 500 C CA . LEU A 1 68 ? 16.534 18.529 20.993 1.00 15.65 69 LEU A CA 1
ATOM 501 C C . LEU A 1 68 ? 16.961 18.139 22.450 1.00 15.64 69 LEU A C 1
ATOM 502 O O . LEU A 1 68 ? 17.631 17.097 22.598 1.00 15.68 69 LEU A O 1
ATOM 507 N N . ARG A 1 69 ? 16.532 18.920 23.419 1.00 14.61 70 ARG A N 1
ATOM 508 C CA . ARG A 1 69 ? 16.860 18.613 24.809 1.00 15.09 70 ARG A CA 1
ATOM 509 C C . ARG A 1 69 ? 16.364 17.208 25.248 1.00 16.65 70 ARG A C 1
ATOM 510 O O . ARG A 1 69 ? 17.126 16.444 25.900 1.00 15.77 70 ARG A O 1
ATOM 518 N N . LEU A 1 70 ? 15.119 16.909 24.867 1.00 15.42 71 LEU A N 1
ATOM 519 C CA . LEU A 1 70 ? 14.587 15.540 25.190 1.00 14.91 71 LEU A CA 1
ATOM 520 C C . LEU A 1 70 ? 15.392 14.524 24.519 1.00 13.77 71 LEU A C 1
ATOM 521 O O . LEU A 1 70 ? 15.675 13.426 25.091 1.00 15.31 71 LEU A O 1
ATOM 526 N N . HIS A 1 71 ? 15.833 14.708 23.274 1.00 12.17 72 HIS A N 1
ATOM 527 C CA . HIS A 1 71 ? 16.680 13.743 22.611 1.00 13.84 72 HIS A CA 1
ATOM 528 C C . HIS A 1 71 ? 18.053 13.547 23.289 1.00 14.07 72 HIS A C 1
ATOM 529 O O . HIS A 1 71 ? 18.580 12.445 23.289 1.00 15.26 72 HIS A O 1
ATOM 536 N N . LEU A 1 72 ? 18.667 14.683 23.715 1.00 15.37 73 LEU A N 1
ATOM 537 C CA . LEU A 1 72 ? 19.981 14.617 24.380 1.00 15.22 73 LEU A CA 1
ATOM 538 C C . LEU A 1 72 ? 19.938 13.710 25.646 1.00 15.28 73 LEU A C 1
ATOM 539 O O . LEU A 1 72 ? 20.905 12.975 25.899 1.00 15.60 73 LEU A O 1
ATOM 544 N N . LEU A 1 73 ? 18.845 13.795 26.382 1.00 16.09 74 LEU A N 1
ATOM 545 C CA . LEU A 1 73 ? 18.623 12.939 27.571 1.00 15.81 74 LEU A CA 1
ATOM 546 C C . LEU A 1 73 ? 18.455 11.516 27.123 1.00 15.56 74 LEU A C 1
ATOM 547 O O . LEU A 1 73 ? 19.140 10.575 27.605 1.00 15.50 74 LEU A O 1
ATOM 552 N N . SER A 1 74 ? 17.522 11.199 26.181 1.00 14.53 75 SER A N 1
ATOM 553 C CA . SER A 1 74 ? 17.306 9.794 25.846 1.00 13.56 75 SER A CA 1
ATOM 554 C C . SER A 1 74 ? 18.388 9.074 25.059 1.00 14.60 75 SER A C 1
ATOM 555 O O . SER A 1 74 ? 18.602 7.904 25.207 1.00 14.65 75 SER A O 1
ATOM 558 N N . HIS A 1 75 ? 19.173 9.844 24.255 1.00 14.81 76 HIS A N 1
ATOM 559 C CA . HIS A 1 75 ? 20.406 9.321 23.698 1.00 16.90 76 HIS A CA 1
ATOM 560 C C . HIS A 1 75 ? 21.553 9.188 24.716 1.00 14.71 76 HIS A C 1
ATOM 561 O O . HIS A 1 75 ? 22.593 8.605 24.330 1.00 16.14 76 HIS A O 1
ATOM 568 N N . ARG A 1 76 ? 21.339 9.647 25.936 1.00 14.99 77 ARG A N 1
ATOM 569 C CA . ARG A 1 76 ? 22.252 9.510 27.060 1.00 16.60 77 ARG A CA 1
ATOM 570 C C . ARG A 1 76 ? 23.528 10.376 26.875 1.00 20.77 77 ARG A C 1
ATOM 571 O O . ARG A 1 76 ? 24.591 10.110 27.441 1.00 18.98 77 ARG A O 1
ATOM 579 N N . VAL A 1 77 ? 23.374 11.405 26.078 1.00 18.95 78 VAL A N 1
ATOM 580 C CA . VAL A 1 77 ? 24.443 12.411 25.934 1.00 20.19 78 VAL A CA 1
ATOM 581 C C . VAL A 1 77 ? 24.502 13.253 27.158 1.00 19.75 78 VAL A C 1
ATOM 582 O O . VAL A 1 77 ? 25.625 13.703 27.556 1.00 20.41 78 VAL A O 1
ATOM 586 N N . PHE A 1 78 ? 23.379 13.549 27.780 1.00 18.09 79 PHE A N 1
ATOM 587 C CA . PHE A 1 78 ? 23.207 14.338 28.971 1.00 16.73 79 PHE A CA 1
ATOM 588 C C . PHE A 1 78 ? 22.417 13.526 29.969 1.00 19.17 79 PHE A C 1
ATOM 589 O O . PHE A 1 78 ? 21.422 12.846 29.593 1.00 18.00 79 PHE A O 1
ATOM 597 N N . ARG A 1 79 ? 22.825 13.545 31.246 1.00 17.68 80 ARG A N 1
ATOM 598 C CA . ARG A 1 79 ? 22.032 12.917 32.303 1.00 18.80 80 ARG A CA 1
ATOM 599 C C . ARG A 1 79 ? 20.919 13.797 32.779 1.00 17.50 80 ARG A C 1
ATOM 600 O O . ARG A 1 79 ? 20.915 15.040 32.624 1.00 18.27 80 ARG A O 1
ATOM 608 N N . PRO A 1 80 ? 19.919 13.227 33.527 1.00 17.16 81 PRO A N 1
ATOM 609 C CA . PRO A 1 80 ? 18.896 14.027 34.167 1.00 16.33 81 PRO A CA 1
ATOM 610 C C . PRO A 1 80 ? 19.483 15.153 35.047 1.00 18.09 81 PRO A C 1
ATOM 611 O O . PRO A 1 80 ? 20.531 14.938 35.699 1.00 18.09 81 PRO A O 1
ATOM 615 N N . HIS A 1 81 ? 18.868 16.299 34.999 1.00 17.49 82 HIS A N 1
ATOM 616 C CA . HIS A 1 81 ? 19.219 17.528 35.734 1.00 19.30 82 HIS A CA 1
ATOM 617 C C . HIS A 1 81 ? 20.434 18.231 35.158 1.00 19.73 82 HIS A C 1
ATOM 618 O O . HIS A 1 81 ? 20.759 19.314 35.695 1.00 22.88 82 HIS A O 1
ATOM 625 N N . THR A 1 82 ? 21.006 17.787 34.087 1.00 17.17 83 THR A N 1
ATOM 626 C CA . THR A 1 82 ? 22.227 18.402 33.582 1.00 17.22 83 THR A CA 1
ATOM 627 C C . THR A 1 82 ? 21.927 19.412 32.497 1.00 20.53 83 THR A C 1
ATOM 628 O O . THR A 1 82 ? 22.827 20.074 32.014 1.00 23.29 83 THR A O 1
ATOM 632 N N . ILE A 1 83 ? 20.677 19.433 32.003 1.00 19.25 84 ILE A N 1
ATOM 633 C CA . ILE A 1 83 ? 20.259 20.354 30.948 1.00 19.37 84 ILE A CA 1
ATOM 634 C C . ILE A 1 83 ? 19.108 21.177 31.463 1.00 20.71 84 ILE A C 1
ATOM 635 O O . ILE A 1 83 ? 18.207 20.704 32.177 1.00 19.22 84 ILE A O 1
ATOM 640 N N . ASN A 1 84 ? 19.081 22.490 31.125 1.00 17.34 85 ASN A N 1
ATOM 641 C CA . ASN A 1 84 ? 18.049 23.350 31.580 1.00 16.90 85 ASN A CA 1
ATOM 642 C C . ASN A 1 84 ? 16.736 23.081 30.823 1.00 17.74 85 ASN A C 1
ATOM 643 O O . ASN A 1 84 ? 16.782 23.090 29.585 1.00 18.33 85 ASN A O 1
ATOM 648 N N . LEU A 1 85 ? 15.685 22.800 31.565 1.00 17.08 86 LEU A N 1
ATOM 649 C CA . LEU A 1 85 ? 14.359 22.465 30.931 1.00 18.09 86 LEU A CA 1
ATOM 650 C C . LEU A 1 85 ? 13.316 23.466 31.334 1.00 20.84 86 LEU A C 1
ATOM 651 O O . LEU A 1 85 ? 12.103 23.231 31.226 1.00 19.27 86 LEU A O 1
ATOM 656 N N . ASP A 1 86 ? 13.736 24.644 31.822 1.00 19.86 87 ASP A N 1
ATOM 657 C CA . ASP A 1 86 ? 12.761 25.529 32.352 1.00 22.30 87 ASP A CA 1
ATOM 658 C C . ASP A 1 86 ? 11.840 26.031 31.241 1.00 21.40 87 ASP A C 1
ATOM 659 O O . ASP A 1 86 ? 12.286 26.460 30.186 1.00 22.82 87 ASP A O 1
ATOM 664 N N . GLY A 1 87 ? 10.564 25.932 31.514 1.00 23.00 88 GLY A N 1
ATOM 665 C CA . GLY A 1 87 ? 9.567 26.385 30.552 1.00 24.26 88 GLY A CA 1
ATOM 666 C C . GLY A 1 87 ? 9.230 25.412 29.440 1.00 24.93 88 GLY A C 1
ATOM 667 O O . GLY A 1 87 ? 8.475 25.748 28.474 1.00 21.98 88 GLY A O 1
ATOM 668 N N . ILE A 1 88 ? 9.768 24.172 29.548 1.00 20.54 89 ILE A N 1
ATOM 669 C CA . ILE A 1 88 ? 9.490 23.238 28.434 1.00 20.47 89 ILE A CA 1
ATOM 670 C C . ILE A 1 88 ? 8.045 22.898 28.206 1.00 21.29 89 ILE A C 1
ATOM 671 O O . ILE A 1 88 ? 7.612 22.725 27.055 1.00 21.17 89 ILE A O 1
ATOM 676 N N . PHE A 1 89 ? 7.246 22.882 29.273 1.00 22.67 90 PHE A N 1
ATOM 677 C CA . PHE A 1 89 ? 5.861 22.553 29.098 1.00 26.89 90 PHE A CA 1
ATOM 678 C C . PHE A 1 89 ? 5.092 23.510 28.231 1.00 27.52 90 PHE A C 1
ATOM 679 O O . PHE A 1 89 ? 4.186 23.083 27.462 1.00 31.30 90 PHE A O 1
ATOM 687 N N . GLY A 1 90 ? 5.468 24.779 28.346 1.00 24.61 91 GLY A N 1
ATOM 688 C CA . GLY A 1 90 ? 4.943 25.814 27.490 1.00 25.64 91 GLY A CA 1
ATOM 689 C C . GLY A 1 90 ? 5.371 25.779 26.069 1.00 25.26 91 GLY A C 1
ATOM 690 O O . GLY A 1 90 ? 4.710 26.396 25.207 1.00 27.66 91 GLY A O 1
ATOM 691 N N . LEU A 1 91 ? 6.433 25.085 25.715 1.00 17.90 92 LEU A N 1
ATOM 692 C CA . LEU A 1 91 ? 6.962 25.064 24.380 1.00 18.47 92 LEU A CA 1
ATOM 693 C C . LEU A 1 91 ? 6.506 23.812 23.587 1.00 19.99 92 LEU A C 1
ATOM 694 O O . LEU A 1 91 ? 6.592 23.793 22.419 1.00 22.11 92 LEU A O 1
ATOM 699 N N . LEU A 1 92 ? 6.056 22.760 24.279 1.00 19.14 93 LEU A N 1
ATOM 700 C CA . LEU A 1 92 ? 5.655 21.532 23.584 1.00 17.18 93 LEU A CA 1
ATOM 701 C C . LEU A 1 92 ? 4.155 21.673 23.364 1.00 19.61 93 LEU A C 1
ATOM 702 O O . LEU A 1 92 ? 3.401 22.055 24.263 1.00 21.23 93 LEU A O 1
ATOM 707 N N . ASN A 1 93 ? 3.741 21.295 22.168 1.00 17.86 94 ASN A N 1
ATOM 708 C CA . ASN A 1 93 ? 2.335 21.232 21.845 1.00 18.01 94 ASN A CA 1
ATOM 709 C C . ASN A 1 93 ? 1.695 19.965 22.323 1.00 18.77 94 ASN A C 1
ATOM 710 O O . ASN A 1 93 ? 2.319 18.934 22.249 1.00 17.95 94 ASN A O 1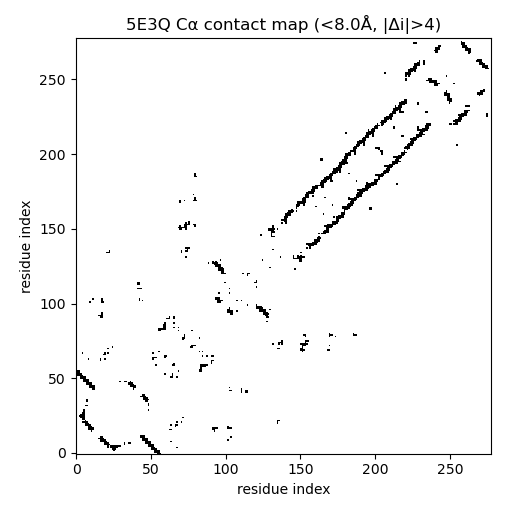
ATOM 715 N N . ASN A 1 94 ? 0.382 19.973 22.656 1.00 16.95 95 ASN A N 1
ATOM 716 C CA . ASN A 1 94 ? -0.336 18.735 22.767 1.00 16.68 95 ASN A CA 1
ATOM 717 C C . ASN A 1 94 ? -0.554 18.133 21.405 1.00 17.93 95 ASN A C 1
ATOM 718 O O . ASN A 1 94 ? -0.911 18.877 20.446 1.00 20.48 95 ASN A O 1
ATOM 723 N N . VAL A 1 95 ? -0.227 16.834 21.238 1.00 15.83 96 VAL A N 1
ATOM 724 C CA . VAL A 1 95 ? -0.291 16.135 19.972 1.00 16.21 96 VAL A CA 1
ATOM 725 C C . VAL A 1 95 ? -1.053 14.868 20.068 1.00 16.56 96 VAL A C 1
ATOM 726 O O . VAL A 1 95 ? -0.994 14.179 21.127 1.00 16.83 96 VAL A O 1
ATOM 730 N N . VAL A 1 96 ? -1.757 14.471 18.974 1.00 14.72 97 VAL A N 1
ATOM 731 C CA . VAL A 1 96 ? -2.378 13.177 18.927 1.00 16.45 97 VAL A CA 1
ATOM 732 C C . VAL A 1 96 ? -1.351 12.259 18.229 1.00 15.35 97 VAL A C 1
ATOM 733 O O . VAL A 1 96 ? -1.038 12.405 17.045 1.00 15.31 97 VAL A O 1
ATOM 737 N N . TRP A 1 97 ? -0.851 11.237 18.963 1.00 14.41 98 TRP A N 1
ATOM 738 C CA . TRP A 1 97 ? 0.192 10.355 18.446 1.00 14.73 98 TRP A CA 1
ATOM 739 C C . TRP A 1 97 ? -0.529 9.156 17.849 1.00 18.01 98 TRP A C 1
ATOM 740 O O . TRP A 1 97 ? -1.087 8.343 18.559 1.00 17.16 98 TRP A O 1
ATOM 751 N N . THR A 1 98 ? -0.452 9.017 16.546 1.00 15.40 99 THR A N 1
ATOM 752 C CA . THR A 1 98 ? -1.192 7.975 15.798 1.00 14.89 99 THR A CA 1
ATOM 753 C C . THR A 1 98 ? -0.276 7.025 15.062 1.00 17.15 99 THR A C 1
ATOM 754 O O . THR A 1 98 ? 0.944 7.285 14.895 1.00 16.15 99 THR A O 1
ATOM 758 N N . ASN A 1 99 ? -0.867 5.924 14.551 1.00 16.31 100 ASN A N 1
ATOM 759 C CA . ASN A 1 99 ? -0.153 5.029 13.637 1.00 16.51 100 ASN A CA 1
ATOM 760 C C . ASN A 1 99 ? 0.278 5.663 12.366 1.00 18.74 100 ASN A C 1
ATOM 761 O O . ASN A 1 99 ? 1.133 5.106 11.678 1.00 21.17 100 ASN A O 1
ATOM 766 N N . PHE A 1 100 ? -0.309 6.810 11.990 1.00 17.29 101 PHE A N 1
ATOM 767 C CA . PHE A 1 100 ? 0.086 7.588 10.835 1.00 17.76 101 PHE A CA 1
ATOM 768 C C . PHE A 1 100 ? 1.109 8.670 11.171 1.00 19.04 101 PHE A C 1
ATOM 769 O O . PHE A 1 100 ? 1.459 9.440 10.259 1.00 20.01 101 PHE A O 1
ATOM 777 N N . GLY A 1 101 ? 1.480 8.811 12.435 1.00 16.54 102 GLY A N 1
ATOM 778 C CA . GLY A 1 101 ? 2.323 9.876 12.863 1.00 15.21 102 GLY A CA 1
ATOM 779 C C . GLY A 1 101 ? 1.643 10.899 13.699 1.00 16.45 102 GLY A C 1
ATOM 780 O O . GLY A 1 101 ? 0.471 10.720 14.062 1.00 16.96 102 GLY A O 1
ATOM 781 N N . PRO A 1 102 ? 2.412 11.913 14.146 1.00 15.60 103 PRO A N 1
ATOM 782 C CA . PRO A 1 102 ? 1.731 12.959 14.896 1.00 15.71 103 PRO A CA 1
ATOM 783 C C . PRO A 1 102 ? 0.661 13.770 14.134 1.00 15.19 103 PRO A C 1
ATOM 784 O O . PRO A 1 102 ? 0.908 14.112 12.953 1.00 15.38 103 PRO A O 1
ATOM 788 N N . CYS A 1 103 ? -0.395 14.133 14.804 1.00 15.15 104 CYS A N 1
ATOM 789 C CA . CYS A 1 103 ? -1.496 14.922 14.252 1.00 15.84 104 CYS A CA 1
ATOM 790 C C . CYS A 1 103 ? -1.831 16.014 15.256 1.00 17.26 104 CYS A C 1
ATOM 791 O O . CYS A 1 103 ? -1.737 15.845 16.488 1.00 16.16 104 CYS A O 1
ATOM 794 N N . ALA A 1 104 ? -2.232 17.179 14.717 1.00 17.71 105 ALA A N 1
ATOM 795 C CA . ALA A 1 104 ? -2.715 18.283 15.583 1.00 19.40 105 ALA A CA 1
ATOM 796 C C . ALA A 1 104 ? -3.924 17.919 16.306 1.00 17.89 105 ALA A C 1
ATOM 797 O O . ALA A 1 104 ? -4.815 17.177 15.854 1.00 17.72 105 ALA A O 1
ATOM 799 N N . VAL A 1 105 ? -4.061 18.383 17.542 1.00 17.57 106 VAL A N 1
ATOM 800 C CA . VAL A 1 105 ? -5.225 18.171 18.236 1.00 18.34 106 VAL A CA 1
ATOM 801 C C . VAL A 1 105 ? -6.443 19.027 17.672 1.00 22.11 106 VAL A C 1
ATOM 802 O O . VAL A 1 105 ? -7.532 18.486 17.541 1.00 20.38 106 VAL A O 1
ATOM 806 N N . ASP A 1 106 ? -6.148 20.227 17.271 1.00 26.97 107 ASP A N 1
ATOM 807 C CA . ASP A 1 106 ? -7.238 21.064 16.694 1.00 26.80 107 ASP A CA 1
ATOM 808 C C . ASP A 1 106 ? -7.521 20.504 15.381 1.00 27.78 107 ASP A C 1
ATOM 809 O O . ASP A 1 106 ? -6.624 20.281 14.569 1.00 27.26 107 ASP A O 1
ATOM 814 N N . GLY A 1 107 ? -8.771 20.230 15.148 1.00 26.35 108 GLY A N 1
ATOM 815 C CA . GLY A 1 107 ? -9.189 19.682 13.867 1.00 29.00 108 GLY A CA 1
ATOM 816 C C . GLY A 1 107 ? -8.981 18.168 13.744 1.00 25.75 108 GLY A C 1
ATOM 817 O O . GLY A 1 107 ? -9.103 17.641 12.649 1.00 22.37 108 GLY A O 1
ATOM 818 N N . PHE A 1 108 ? -8.771 17.433 14.869 1.00 21.23 109 PHE A N 1
ATOM 819 C CA . PHE A 1 108 ? -8.410 16.030 14.726 1.00 18.33 109 PHE A CA 1
ATOM 820 C C . PHE A 1 108 ? -9.530 15.279 14.216 1.00 19.60 109 PHE A C 1
ATOM 821 O O . PHE A 1 108 ? -9.395 14.229 13.588 1.00 20.69 109 PHE A O 1
ATOM 829 N N . ALA A 1 109 ? -10.774 15.694 14.539 1.00 21.83 110 ALA A N 1
ATOM 830 C CA . ALA A 1 109 ? -11.870 14.917 14.005 1.00 23.30 110 ALA A CA 1
ATOM 831 C C . ALA A 1 109 ? -11.883 14.875 12.473 1.00 20.15 110 ALA A C 1
ATOM 832 O O . ALA A 1 109 ? -12.135 13.812 11.909 1.00 23.37 110 ALA A O 1
ATOM 834 N N . LEU A 1 110 ? -11.576 15.982 11.819 1.00 23.85 111 LEU A N 1
ATOM 835 C CA . LEU A 1 110 ? -11.520 16.002 10.371 1.00 25.16 111 LEU A CA 1
ATOM 836 C C . LEU A 1 110 ? -10.302 15.164 9.918 1.00 25.63 111 LEU A C 1
ATOM 837 O O . LEU A 1 110 ? -10.341 14.354 8.954 1.00 22.58 111 LEU A O 1
ATOM 842 N N . THR A 1 111 ? -9.187 15.309 10.644 1.00 21.98 112 THR A N 1
ATOM 843 C CA . THR A 1 111 ? -8.004 14.525 10.318 1.00 22.57 112 THR A CA 1
ATOM 844 C C . THR A 1 111 ? -8.265 13.065 10.333 1.00 17.64 112 THR A C 1
ATOM 845 O O . THR A 1 111 ? -7.843 12.335 9.404 1.00 17.89 112 THR A O 1
ATOM 849 N N . ARG A 1 112 ? -8.852 12.519 11.405 1.00 18.12 113 ARG A N 1
ATOM 850 C CA . ARG A 1 112 ? -9.188 11.135 11.562 1.00 18.54 113 ARG A CA 1
ATOM 851 C C . ARG A 1 112 ? -10.040 10.624 10.377 1.00 22.21 113 ARG A C 1
ATOM 852 O O . ARG A 1 112 ? -9.820 9.529 9.871 1.00 20.30 113 ARG A O 1
ATOM 860 N N . ALA A 1 113 ? -11.005 11.396 10.006 1.00 21.67 114 ALA A N 1
ATOM 861 C CA . ALA A 1 113 ? -11.887 10.991 8.871 1.00 24.99 114 ALA A CA 1
ATOM 862 C C . ALA A 1 113 ? -11.038 10.892 7.593 1.00 20.79 114 ALA A C 1
ATOM 863 O O . ALA A 1 113 ? -11.259 9.991 6.835 1.00 22.77 114 ALA A O 1
ATOM 865 N N . ARG A 1 114 ? -10.166 11.864 7.336 1.00 23.78 115 ARG A N 1
ATOM 866 C CA . ARG A 1 114 ? -9.299 11.803 6.115 1.00 21.83 115 ARG A CA 1
ATOM 867 C C . ARG A 1 114 ? -8.464 10.552 6.166 1.00 22.05 115 ARG A C 1
ATOM 868 O O . ARG A 1 114 ? -8.340 9.783 5.194 1.00 21.31 115 ARG A O 1
ATOM 876 N N . LEU A 1 115 ? -7.810 10.317 7.335 1.00 18.14 116 LEU A N 1
ATOM 877 C CA . LEU A 1 115 ? -6.865 9.221 7.417 1.00 17.87 116 LEU A CA 1
ATOM 878 C C . LEU A 1 115 ? -7.553 7.866 7.322 1.00 17.50 116 LEU A C 1
ATOM 879 O O . LEU A 1 115 ? -6.959 6.888 6.799 1.00 21.37 116 LEU A O 1
ATOM 884 N N . SER A 1 116 ? -8.816 7.804 7.771 1.00 18.04 117 SER A N 1
ATOM 885 C CA . SER A 1 116 ? -9.528 6.526 7.785 1.00 21.04 117 SER A CA 1
ATOM 886 C C . SER A 1 116 ? -9.745 5.964 6.416 1.00 22.09 117 SER A C 1
ATOM 887 O O . SER A 1 116 ? -10.002 4.756 6.280 1.00 22.82 117 SER A O 1
ATOM 890 N N . ARG A 1 117 ? -9.628 6.796 5.414 1.00 20.46 118 ARG A N 1
ATOM 891 C CA . ARG A 1 117 ? -9.645 6.247 4.006 1.00 24.73 118 ARG A CA 1
ATOM 892 C C . ARG A 1 117 ? -8.415 5.473 3.671 1.00 28.33 118 ARG A C 1
ATOM 893 O O . ARG A 1 117 ? -8.379 4.647 2.719 1.00 30.44 118 ARG A O 1
ATOM 901 N N . ARG A 1 118 ? -7.355 5.659 4.361 1.00 23.94 119 ARG A N 1
ATOM 902 C CA . ARG A 1 118 ? -6.148 4.951 4.064 1.00 30.52 119 ARG A CA 1
ATOM 903 C C . ARG A 1 118 ? -6.065 3.682 4.859 1.00 30.89 119 ARG A C 1
ATOM 904 O O . ARG A 1 118 ? -5.345 2.768 4.476 1.00 32.00 119 ARG A O 1
ATOM 912 N N . GLY A 1 119 ? -6.704 3.631 6.021 1.00 24.65 120 GLY A N 1
ATOM 913 C CA . GLY A 1 119 ? -6.554 2.458 6.821 1.00 23.71 120 GLY A CA 1
ATOM 914 C C . GLY A 1 119 ? -7.035 2.751 8.226 1.00 24.78 120 GLY A C 1
ATOM 915 O O . GLY A 1 119 ? -7.397 3.895 8.486 1.00 23.73 120 GLY A O 1
ATOM 916 N N . GLN A 1 120 ? -7.119 1.756 9.111 1.00 21.38 121 GLN A N 1
ATOM 917 C CA . GLN A 1 120 ? -7.562 1.959 10.459 1.00 20.28 121 GLN A CA 1
ATOM 918 C C . GLN A 1 120 ? -6.654 2.985 11.190 1.00 18.03 121 GLN A C 1
ATOM 919 O O . GLN A 1 120 ? -5.451 2.917 11.100 1.00 18.52 121 GLN A O 1
ATOM 925 N N . VAL A 1 121 ? -7.248 3.953 11.879 1.00 16.29 122 VAL A N 1
ATOM 926 C CA . VAL A 1 121 ? -6.541 4.960 12.628 1.00 16.64 122 VAL A CA 1
ATOM 927 C C . VAL A 1 121 ? -6.510 4.520 14.108 1.00 20.06 122 VAL A C 1
ATOM 928 O O . VAL A 1 121 ? -7.563 4.197 14.684 1.00 18.29 122 VAL A O 1
ATOM 932 N N . THR A 1 122 ? -5.305 4.426 14.662 1.00 17.45 123 THR A N 1
ATOM 933 C CA . THR A 1 122 ? -5.135 4.045 16.068 1.00 16.65 123 THR A CA 1
ATOM 934 C C . THR A 1 122 ? -4.426 5.206 16.734 1.00 16.37 123 THR A C 1
ATOM 935 O O . THR A 1 122 ? -3.389 5.659 16.219 1.00 16.37 123 THR A O 1
ATOM 939 N N . VAL A 1 123 ? -4.944 5.642 17.855 1.00 14.11 124 VAL A N 1
ATOM 940 C CA . VAL A 1 123 ? -4.352 6.735 18.613 1.00 13.84 124 VAL A CA 1
ATOM 941 C C . VAL A 1 123 ? -3.622 6.067 19.786 1.00 15.34 124 VAL A C 1
ATOM 942 O O . VAL A 1 123 ? -4.227 5.363 20.640 1.00 15.36 124 VAL A O 1
ATOM 946 N N . TYR A 1 124 ? -2.317 6.285 19.891 1.00 14.38 125 TYR A N 1
ATOM 947 C CA . TYR A 1 124 ? -1.518 5.630 20.966 1.00 14.52 125 TYR A CA 1
ATOM 948 C C . TYR A 1 124 ? -1.532 6.487 22.232 1.00 16.75 125 TYR A C 1
ATOM 949 O O . TYR A 1 124 ? -1.448 5.929 23.339 1.00 16.44 125 TYR A O 1
ATOM 958 N N . SER A 1 125 ? -1.669 7.829 22.108 1.00 14.99 126 SER A N 1
ATOM 959 C CA . SER A 1 125 ? -1.441 8.723 23.213 1.00 15.14 126 SER A CA 1
ATOM 960 C C . SER A 1 125 ? -1.891 10.094 22.732 1.00 14.47 126 SER A C 1
ATOM 961 O O . SER A 1 125 ? -1.828 10.351 21.504 1.00 14.83 126 SER A O 1
ATOM 964 N N . VAL A 1 126 ? -2.275 10.961 23.640 1.00 14.16 127 VAL A N 1
ATOM 965 C CA . VAL A 1 126 ? -2.545 12.367 23.340 1.00 14.07 127 VAL A CA 1
ATOM 966 C C . VAL A 1 126 ? -1.758 13.097 24.378 1.00 14.53 127 VAL A C 1
ATOM 967 O O . VAL A 1 126 ? -2.151 13.155 25.580 1.00 15.89 127 VAL A O 1
ATOM 971 N N . ASP A 1 127 ? -0.633 13.728 24.008 1.00 13.67 128 ASP A N 1
ATOM 972 C CA . ASP A 1 127 ? 0.218 14.359 25.033 1.00 15.01 128 ASP A CA 1
ATOM 973 C C . ASP A 1 127 ? 1.217 15.264 24.453 1.00 13.70 128 ASP A C 1
ATOM 974 O O . ASP A 1 127 ? 1.443 15.266 23.205 1.00 14.9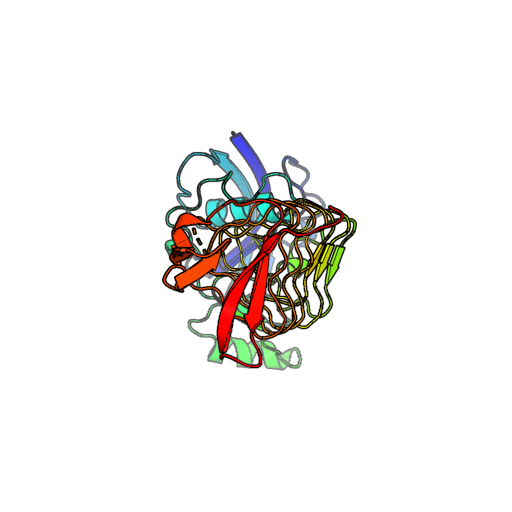9 128 ASP A O 1
ATOM 979 N N . LYS A 1 128 ? 1.925 15.942 25.324 1.00 15.31 129 LYS A N 1
ATOM 980 C CA . LYS A 1 128 ? 2.982 16.825 24.900 1.00 17.50 129 LYS A CA 1
ATOM 981 C C . LYS A 1 128 ? 4.331 16.090 24.724 1.00 19.00 129 LYS A C 1
ATOM 982 O O . LYS A 1 128 ? 5.250 16.587 24.117 1.00 17.89 129 LYS A O 1
ATOM 988 N N . PHE A 1 129 ? 4.455 14.911 25.351 1.00 15.33 130 PHE A N 1
ATOM 989 C CA . PHE A 1 129 ? 5.630 14.057 25.251 1.00 15.01 130 PHE A CA 1
ATOM 990 C C . PHE A 1 129 ? 5.290 12.785 24.514 1.00 16.44 130 PHE A C 1
ATOM 991 O O . PHE A 1 129 ? 4.303 12.147 24.94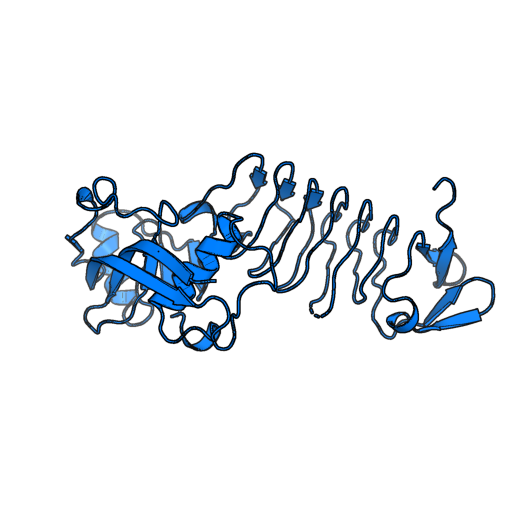0 1.00 18.44 130 PHE A O 1
ATOM 999 N N . PRO A 1 130 ? 6.077 12.396 23.500 1.00 16.18 131 PRO A N 1
ATOM 1000 C CA . PRO A 1 130 ? 5.881 11.164 22.845 1.00 14.47 131 PRO A CA 1
ATOM 1001 C C . PRO A 1 130 ? 6.505 10.004 23.601 1.00 15.75 131 PRO A C 1
ATOM 1002 O O . PRO A 1 130 ? 7.186 10.183 24.599 1.00 14.48 131 PRO A O 1
ATOM 1006 N N . ARG A 1 131 ? 6.313 8.824 23.024 1.00 15.76 132 ARG A N 1
ATOM 1007 C CA . ARG A 1 131 ? 6.956 7.554 23.512 1.00 17.05 132 ARG A CA 1
ATOM 1008 C C . ARG A 1 131 ? 8.374 7.591 23.100 1.00 15.64 132 ARG A C 1
ATOM 1009 O O . ARG A 1 131 ? 8.723 7.667 21.900 1.00 15.60 132 ARG A O 1
ATOM 1017 N N . MET A 1 132 ? 9.287 7.472 24.032 1.00 14.33 133 MET A N 1
ATOM 1018 C CA . MET A 1 132 ? 10.712 7.563 23.718 1.00 14.34 133 MET A CA 1
ATOM 1019 C C . MET A 1 132 ? 11.168 6.734 22.552 1.00 15.31 133 MET A C 1
ATOM 1020 O O . MET A 1 132 ? 11.903 7.139 21.643 1.00 15.36 133 MET A O 1
ATOM 1025 N N . VAL A 1 133 ? 10.761 5.432 22.570 1.00 14.45 134 VAL A N 1
ATOM 1026 C CA . VAL A 1 133 ? 11.239 4.437 21.609 1.00 14.71 134 VAL A CA 1
ATOM 1027 C C . VAL A 1 133 ? 10.879 4.784 20.148 1.00 14.94 134 VAL A C 1
ATOM 1028 O O . VAL A 1 133 ? 11.516 4.224 19.248 1.00 17.48 134 VAL A O 1
ATOM 1032 N N . ASP A 1 134 ? 9.902 5.633 19.914 1.00 14.56 135 ASP A N 1
ATOM 1033 C CA . ASP A 1 134 ? 9.560 6.086 18.605 1.00 16.63 135 ASP A CA 1
ATOM 1034 C C . ASP A 1 134 ? 10.561 7.070 18.008 1.00 16.58 135 ASP A C 1
ATOM 1035 O O . ASP A 1 134 ? 10.465 7.453 16.827 1.00 16.92 135 ASP A O 1
ATOM 1040 N N . TYR A 1 135 ? 11.565 7.500 18.814 1.00 15.96 136 TYR A N 1
ATOM 1041 C CA . TYR A 1 135 ? 12.635 8.490 18.474 1.00 18.13 136 TYR A CA 1
ATOM 1042 C C . TYR A 1 135 ? 14.002 7.880 18.758 1.00 19.36 136 TYR A C 1
ATOM 1043 O O . TYR A 1 135 ? 14.876 8.008 17.942 1.00 18.71 136 TYR A O 1
ATOM 1052 N N . VAL A 1 136 ? 14.204 7.129 19.873 1.00 16.43 137 VAL A N 1
ATOM 1053 C CA . VAL A 1 136 ? 15.489 6.513 20.179 1.00 18.14 137 VAL A CA 1
ATOM 1054 C C . VAL A 1 136 ? 15.293 5.242 21.024 1.00 17.84 137 VAL A C 1
ATOM 1055 O O . VAL A 1 136 ? 14.456 5.257 21.935 1.00 16.69 137 VAL A O 1
ATOM 1059 N N . VAL A 1 137 ? 15.953 4.227 20.622 1.00 18.17 138 VAL A N 1
ATOM 1060 C CA . VAL A 1 137 ? 16.085 2.990 21.421 1.00 17.09 138 VAL A CA 1
ATOM 1061 C C . VAL A 1 137 ? 17.573 2.979 21.901 1.00 19.70 138 VAL A C 1
ATOM 1062 O O . VAL A 1 137 ? 18.447 2.605 21.123 1.00 22.01 138 VAL A O 1
ATOM 1066 N N . PRO A 1 138 ? 17.826 3.318 23.140 1.00 17.68 139 PRO A N 1
ATOM 1067 C CA . PRO A 1 138 ? 19.193 3.287 23.654 1.00 21.22 139 PRO A CA 1
ATOM 1068 C C . PRO A 1 138 ? 19.726 1.860 23.762 1.00 21.34 139 PRO A C 1
ATOM 1069 O O . PRO A 1 138 ? 18.938 0.904 23.960 1.00 20.74 139 PRO A O 1
ATOM 1073 N N . SER A 1 139 ? 21.046 1.722 23.725 1.00 20.74 140 SER A N 1
ATOM 1074 C CA . SER A 1 139 ? 21.641 0.337 23.791 1.00 21.06 140 SER A CA 1
ATOM 1075 C C . SER A 1 139 ? 21.582 -0.251 25.225 1.00 19.57 140 SER A C 1
ATOM 1076 O O . SER A 1 139 ? 21.615 0.465 26.228 1.00 19.73 140 SER A O 1
ATOM 1079 N N . GLY A 1 140 ? 21.424 -1.584 25.239 1.00 17.30 141 GLY A N 1
ATOM 1080 C CA . GLY A 1 140 ? 21.506 -2.373 26.500 1.00 18.92 141 GLY A CA 1
ATOM 1081 C C . GLY A 1 140 ? 20.288 -2.267 27.338 1.00 17.24 141 GLY A C 1
ATOM 1082 O O . GLY A 1 140 ? 20.373 -2.442 28.578 1.00 18.32 141 GLY A O 1
ATOM 1083 N N . VAL A 1 141 ? 19.153 -1.946 26.722 1.00 15.22 142 VAL A N 1
ATOM 1084 C CA . VAL A 1 141 ? 17.865 -1.745 27.518 1.00 18.09 142 VAL A CA 1
ATOM 1085 C C . VAL A 1 141 ? 16.764 -2.660 27.022 1.00 18.44 142 VAL A C 1
ATOM 1086 O O . VAL A 1 141 ? 16.674 -2.931 25.821 1.00 17.14 142 VAL A O 1
ATOM 1090 N N . ARG A 1 142 ? 15.879 -3.041 27.963 1.00 16.15 143 ARG A N 1
ATOM 1091 C CA . ARG A 1 142 ? 14.609 -3.692 27.639 1.00 14.22 143 ARG A CA 1
ATOM 1092 C C . ARG A 1 142 ? 13.520 -2.821 28.206 1.00 15.03 143 ARG A C 1
ATOM 1093 O O . ARG A 1 142 ? 13.643 -2.248 29.267 1.00 15.35 143 ARG A O 1
ATOM 1101 N N . ILE A 1 143 ? 12.427 -2.755 27.477 1.00 14.70 144 ILE A N 1
ATOM 1102 C CA . ILE A 1 143 ? 11.234 -2.064 27.873 1.00 13.81 144 ILE A CA 1
ATOM 1103 C C . ILE A 1 143 ? 10.005 -2.909 27.524 1.00 16.41 144 ILE A C 1
ATOM 1104 O O . ILE A 1 143 ? 9.700 -3.154 26.336 1.00 14.85 144 ILE A O 1
ATOM 1109 N N . GLY A 1 144 ? 9.271 -3.382 28.532 1.00 14.78 145 GLY A N 1
ATOM 1110 C CA . GLY A 1 144 ? 8.151 -4.266 28.292 1.00 16.13 145 GLY A CA 1
ATOM 1111 C C . GLY A 1 144 ? 6.995 -3.627 27.579 1.00 15.30 145 GLY A C 1
ATOM 1112 O O . GLY A 1 144 ? 6.459 -4.163 26.622 1.00 15.87 145 GLY A O 1
ATOM 1113 N N . ASP A 1 145 ? 6.517 -2.494 28.073 1.00 15.95 146 ASP A N 1
ATOM 1114 C CA . ASP A 1 145 ? 5.420 -1.738 27.540 1.00 14.41 146 ASP A CA 1
ATOM 1115 C C . ASP A 1 145 ? 6.001 -0.344 27.229 1.00 14.21 146 ASP A C 1
ATOM 1116 O O . ASP A 1 145 ? 6.146 0.475 28.108 1.00 14.07 146 ASP A O 1
ATOM 1121 N N . ALA A 1 146 ? 6.317 -0.150 25.966 1.00 15.17 147 ALA A N 1
ATOM 1122 C CA . ALA A 1 146 ? 7.045 1.092 25.610 1.00 16.54 147 ALA A CA 1
ATOM 1123 C C . ALA A 1 146 ? 6.135 2.306 25.535 1.00 16.64 147 ALA A C 1
ATOM 1124 O O . ALA A 1 146 ? 6.617 3.453 25.352 1.00 15.14 147 ALA A O 1
ATOM 1126 N N . ASP A 1 147 ? 4.855 2.172 25.886 1.00 14.41 148 ASP A N 1
ATOM 1127 C CA . ASP A 1 147 ? 4.098 3.338 26.158 1.00 14.99 148 ASP A CA 1
ATOM 1128 C C . ASP A 1 147 ? 4.564 4.028 27.396 1.00 13.66 148 ASP A C 1
ATOM 1129 O O . ASP A 1 147 ? 4.247 5.231 27.492 1.00 16.28 148 ASP A O 1
ATOM 1134 N N . ARG A 1 148 ? 5.270 3.349 28.281 1.00 13.56 149 ARG A N 1
ATOM 1135 C CA . ARG A 1 148 ? 5.522 3.877 29.647 1.00 16.40 149 ARG A CA 1
ATOM 1136 C C . ARG A 1 148 ? 6.922 4.477 29.845 1.00 14.15 149 ARG A C 1
ATOM 1137 O O . ARG A 1 148 ? 7.341 4.653 30.980 1.00 14.72 149 ARG A O 1
ATOM 1145 N N . VAL A 1 149 ? 7.608 4.876 28.757 1.00 13.81 150 VAL A N 1
ATOM 1146 C CA . VAL A 1 149 ? 8.839 5.553 28.859 1.00 13.03 150 VAL A CA 1
ATOM 1147 C C . VAL A 1 149 ? 8.724 6.824 27.981 1.00 12.55 150 VAL A C 1
ATOM 1148 O O . VAL A 1 149 ? 8.653 6.683 26.755 1.00 15.35 150 VAL A O 1
ATOM 1152 N N . ARG A 1 150 ? 8.684 7.961 28.596 1.00 12.25 151 ARG A N 1
ATOM 1153 C CA . ARG A 1 150 ? 8.551 9.227 27.790 1.00 12.90 151 ARG A CA 1
ATOM 1154 C C . ARG A 1 150 ? 9.868 9.597 27.158 1.00 13.64 151 ARG A C 1
ATOM 1155 O O . ARG A 1 150 ? 10.972 9.355 27.711 1.00 13.74 151 ARG A O 1
ATOM 1163 N N . LEU A 1 151 ? 9.836 10.178 25.945 1.00 12.38 152 LEU A N 1
ATOM 1164 C CA . LEU A 1 151 ? 10.999 10.841 25.442 1.00 13.34 152 LEU A CA 1
ATOM 1165 C C . LEU A 1 151 ? 11.493 11.908 26.448 1.00 13.26 152 LEU A C 1
ATOM 1166 O O . LEU A 1 151 ? 10.769 12.635 27.044 1.00 15.25 152 LEU A O 1
ATOM 1171 N N . GLY A 1 152 ? 12.831 11.833 26.680 1.00 14.70 153 GLY A N 1
ATOM 1172 C CA . GLY A 1 152 ? 13.488 12.581 27.735 1.00 14.39 153 GLY A CA 1
ATOM 1173 C C . GLY A 1 152 ? 13.842 11.715 28.931 1.00 15.58 153 GLY A C 1
ATOM 1174 O O . GLY A 1 152 ? 14.591 12.136 29.811 1.00 15.53 153 GLY A O 1
ATOM 1175 N N . ALA A 1 153 ? 13.432 10.449 28.920 1.00 13.49 154 ALA A N 1
ATOM 1176 C CA . ALA A 1 153 ? 13.931 9.444 29.902 1.00 14.60 154 ALA A CA 1
ATOM 1177 C C . ALA A 1 153 ? 15.340 9.014 29.554 1.00 13.82 154 ALA A C 1
ATOM 1178 O O . ALA A 1 153 ? 15.647 8.818 28.387 1.00 15.48 154 ALA A O 1
ATOM 1180 N N . TYR A 1 154 ? 16.144 8.777 30.595 1.00 14.20 155 TYR A N 1
ATOM 1181 C CA . TYR A 1 154 ? 17.510 8.322 30.503 1.00 13.77 155 TYR A CA 1
ATOM 1182 C C . TYR A 1 154 ? 17.612 6.916 31.131 1.00 13.95 155 TYR A C 1
ATOM 1183 O O . TYR A 1 154 ? 17.320 6.781 32.316 1.00 14.30 155 TYR A O 1
ATOM 1192 N N . LEU A 1 155 ? 17.867 5.945 30.296 1.00 13.66 156 LEU A N 1
ATOM 1193 C CA . LEU A 1 155 ? 17.919 4.499 30.694 1.00 14.04 156 LEU A CA 1
ATOM 1194 C C . LEU A 1 155 ? 19.286 3.976 30.420 1.00 13.89 156 LEU A C 1
ATOM 1195 O O . LEU A 1 155 ? 19.656 3.686 29.282 1.00 15.35 156 LEU A O 1
ATOM 1200 N N . ALA A 1 156 ? 20.072 3.889 31.476 1.00 14.65 157 ALA A N 1
ATOM 1201 C CA . ALA A 1 156 ? 21.431 3.347 31.352 1.00 16.53 157 ALA A CA 1
ATOM 1202 C C . ALA A 1 156 ? 21.552 1.927 30.905 1.00 19.56 157 ALA A C 1
ATOM 1203 O O . ALA A 1 156 ? 20.676 1.087 31.126 1.00 16.47 157 ALA A O 1
ATOM 1205 N N . ASP A 1 157 ? 22.689 1.601 30.251 1.00 16.50 158 ASP A N 1
ATOM 1206 C CA . ASP A 1 157 ? 22.947 0.277 29.862 1.00 19.55 158 ASP A CA 1
ATOM 1207 C C . ASP A 1 157 ? 22.733 -0.746 30.973 1.00 17.58 158 ASP A C 1
ATOM 1208 O O . ASP A 1 157 ? 23.151 -0.508 32.148 1.00 20.38 158 ASP A O 1
ATOM 1213 N N . GLY A 1 158 ? 22.029 -1.833 30.679 1.00 16.12 159 GLY A N 1
ATOM 1214 C CA . GLY A 1 158 ? 21.706 -2.835 31.663 1.00 18.70 159 GLY A CA 1
ATOM 1215 C C . GLY A 1 158 ? 20.331 -2.675 32.390 1.00 17.80 159 GLY A C 1
ATOM 1216 O O . GLY A 1 158 ? 20.001 -3.442 33.278 1.00 20.40 159 GLY A O 1
ATOM 1217 N N . THR A 1 159 ? 19.552 -1.687 31.992 1.00 15.80 160 THR A N 1
ATOM 1218 C CA . THR A 1 159 ? 18.228 -1.401 32.562 1.00 15.68 160 THR A CA 1
ATOM 1219 C C . THR A 1 159 ? 17.179 -2.205 31.891 1.00 16.26 160 THR A C 1
ATOM 1220 O O . THR A 1 159 ? 17.119 -2.298 30.657 1.00 16.01 160 THR A O 1
ATOM 1224 N N . THR A 1 160 ? 16.249 -2.752 32.707 1.00 15.14 161 THR A N 1
ATOM 1225 C CA . THR A 1 160 ? 15.032 -3.329 32.229 1.00 16.16 161 THR A CA 1
ATOM 1226 C C . THR A 1 160 ? 13.902 -2.554 32.825 1.00 16.28 161 THR A C 1
ATOM 1227 O O . THR A 1 160 ? 13.894 -2.361 34.048 1.00 15.71 161 THR A O 1
ATOM 1231 N N . VAL A 1 161 ? 13.035 -1.982 31.990 1.00 13.22 162 VAL A N 1
ATOM 1232 C CA . VAL A 1 161 ? 11.815 -1.343 32.522 1.00 14.13 162 VAL A CA 1
ATOM 1233 C C . VAL A 1 161 ? 10.731 -2.358 32.215 1.00 14.99 162 VAL A C 1
ATOM 1234 O O . VAL A 1 161 ? 10.348 -2.634 31.060 1.00 14.82 162 VAL A O 1
ATOM 1238 N N . MET A 1 162 ? 10.245 -3.005 33.272 1.00 14.38 163 MET A N 1
ATOM 1239 C CA . MET A 1 162 ? 9.118 -3.937 33.050 1.00 14.93 163 MET A CA 1
ATOM 1240 C C . MET A 1 162 ? 7.830 -3.179 32.780 1.00 15.40 163 MET A C 1
ATOM 1241 O O . MET A 1 162 ? 7.759 -1.936 32.832 1.00 15.81 163 MET A O 1
ATOM 1246 N N . HIS A 1 163 ? 6.792 -3.969 32.435 1.00 14.08 164 HIS A N 1
ATOM 1247 C CA . HIS A 1 163 ? 5.503 -3.426 31.979 1.00 13.86 164 HIS A CA 1
ATOM 1248 C C . HIS A 1 163 ? 4.908 -2.539 33.062 1.00 15.99 164 HIS A C 1
ATOM 1249 O O . HIS A 1 163 ? 4.256 -1.532 32.725 1.00 16.99 164 HIS A O 1
ATOM 1256 N N . GLU A 1 164 ? 5.150 -2.883 34.348 1.00 14.63 165 GLU A N 1
ATOM 1257 C CA . GLU A 1 164 ? 4.625 -2.042 35.415 1.00 16.76 165 GLU A CA 1
ATOM 1258 C C . GLU A 1 164 ? 5.521 -0.791 35.696 1.00 16.55 165 GLU A C 1
ATOM 1259 O O . GLU A 1 164 ? 5.111 0.106 36.381 1.00 16.26 165 GLU A O 1
ATOM 1265 N N . GLY A 1 165 ? 6.729 -0.778 35.141 1.00 15.91 166 GLY A N 1
ATOM 1266 C CA . GLY A 1 165 ? 7.602 0.361 35.288 1.00 14.12 166 GLY A CA 1
ATOM 1267 C C . GLY A 1 165 ? 7.092 1.545 34.504 1.00 15.72 166 GLY A C 1
ATOM 1268 O O . GLY A 1 165 ? 6.398 1.383 33.481 1.00 15.64 166 GLY A O 1
ATOM 1269 N N . PHE A 1 166 ? 7.481 2.744 34.923 1.00 14.71 167 PHE A N 1
ATOM 1270 C CA . PHE A 1 166 ? 7.170 3.985 34.215 1.00 13.65 167 PHE A CA 1
ATOM 1271 C C . PHE A 1 166 ? 8.335 4.935 34.416 1.00 15.14 167 PHE A C 1
ATOM 1272 O O . PHE A 1 166 ? 8.823 5.052 35.556 1.00 15.49 167 PHE A O 1
ATOM 1280 N N . VAL A 1 167 ? 8.792 5.600 33.344 1.00 12.99 168 VAL A N 1
ATOM 1281 C CA . VAL A 1 167 ? 9.930 6.524 33.560 1.00 12.85 168 VAL A CA 1
ATOM 1282 C C . VAL A 1 167 ? 9.536 7.792 32.822 1.00 14.87 168 VAL A C 1
ATOM 1283 O O . VAL A 1 167 ? 9.305 7.761 31.598 1.00 14.65 168 VAL A O 1
ATOM 1287 N N . ASN A 1 168 ? 9.460 8.846 33.570 1.00 13.28 169 ASN A N 1
ATOM 1288 C CA . ASN A 1 168 ? 9.122 10.196 33.075 1.00 13.72 169 ASN A CA 1
ATOM 1289 C C . ASN A 1 168 ? 10.335 10.872 32.441 1.00 15.08 169 ASN A C 1
ATOM 1290 O O . ASN A 1 168 ? 11.411 10.300 32.353 1.00 15.54 169 ASN A O 1
ATOM 1295 N N . PHE A 1 169 ? 10.122 12.065 31.847 1.00 15.46 170 PHE A N 1
ATOM 1296 C CA . PHE A 1 169 ? 11.229 12.796 31.255 1.00 14.23 170 PHE A CA 1
ATOM 1297 C C . PHE A 1 169 ? 12.132 13.300 32.382 1.00 13.88 170 PHE A C 1
ATOM 1298 O O . PHE A 1 169 ? 11.698 13.482 33.512 1.00 13.45 170 PHE A O 1
ATOM 1306 N N . ASN A 1 170 ? 13.359 13.616 32.003 1.00 15.53 171 ASN A N 1
ATOM 1307 C CA . ASN A 1 170 ? 14.356 14.160 32.962 1.00 15.20 171 ASN A CA 1
ATOM 1308 C C . ASN A 1 170 ? 14.510 13.243 34.194 1.00 14.90 171 ASN A C 1
ATOM 1309 O O . ASN A 1 170 ? 14.525 13.738 35.329 1.00 15.65 171 ASN A O 1
ATOM 1314 N N . ALA A 1 171 ? 14.551 11.944 33.899 1.00 15.98 172 ALA A N 1
ATOM 1315 C CA . ALA A 1 171 ? 14.480 10.892 34.939 1.00 14.44 172 ALA A CA 1
ATOM 1316 C C . ALA A 1 171 ? 15.051 9.675 34.418 1.00 14.30 172 ALA A C 1
ATOM 1317 O O . ALA A 1 171 ? 15.160 9.439 33.224 1.00 13.86 172 ALA A O 1
ATOM 1319 N N . GLY A 1 172 ? 15.429 8.797 35.335 1.00 15.65 173 GLY A N 1
ATOM 1320 C CA . GLY A 1 172 ? 15.729 7.422 35.014 1.00 15.23 173 GLY A CA 1
ATOM 1321 C C . GLY A 1 172 ? 16.864 6.741 35.805 1.00 14.19 173 GLY A C 1
ATOM 1322 O O . GLY A 1 172 ? 16.927 6.950 36.990 1.00 16.12 173 GLY A O 1
ATOM 1323 N N . THR A 1 173 ? 17.593 5.958 35.128 1.00 14.02 174 THR A N 1
ATOM 1324 C CA . THR A 1 173 ? 18.550 5.015 35.736 1.00 15.40 174 THR A CA 1
ATOM 1325 C C . THR A 1 173 ? 19.942 5.429 35.291 1.00 16.26 174 THR A C 1
ATOM 1326 O O . 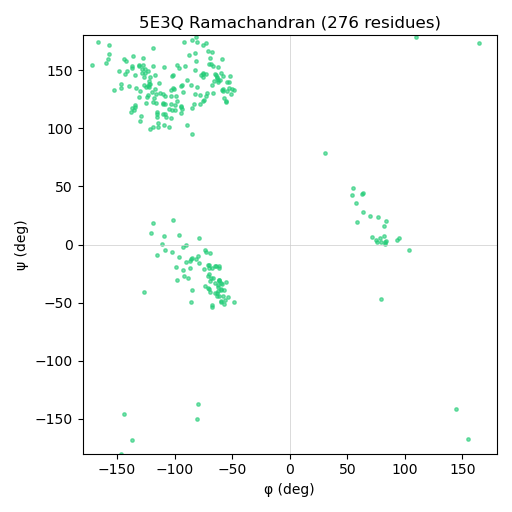THR A 1 173 ? 20.242 5.519 34.078 1.00 15.87 174 THR A O 1
ATOM 1330 N N . LEU A 1 174 ? 20.832 5.553 36.297 1.00 15.29 175 LEU A N 1
ATOM 1331 C CA . LEU A 1 174 ? 22.245 5.885 35.962 1.00 17.22 175 LEU A CA 1
ATOM 1332 C C . LEU A 1 174 ? 23.129 4.738 35.727 1.00 20.47 175 LEU A C 1
ATOM 1333 O O . LEU A 1 174 ? 24.226 4.897 35.175 1.00 19.11 175 LEU A O 1
ATOM 1338 N N . GLY A 1 175 ? 22.709 3.513 36.123 1.00 16.45 176 GLY A N 1
ATOM 1339 C CA . GLY A 1 175 ? 23.294 2.286 35.798 1.00 17.56 176 GLY A CA 1
ATOM 1340 C C . GLY A 1 175 ? 22.296 1.148 35.586 1.00 19.65 176 GLY A C 1
ATOM 1341 O O . GLY A 1 175 ? 21.240 1.373 35.016 1.00 18.86 176 GLY A O 1
ATOM 1342 N N . ALA A 1 176 ? 22.674 -0.064 35.956 1.00 17.71 177 ALA A N 1
ATOM 1343 C CA . ALA A 1 176 ? 21.907 -1.235 35.639 1.00 20.22 177 ALA A CA 1
ATOM 1344 C C . ALA A 1 176 ? 20.854 -1.371 36.725 1.00 19.84 177 ALA A C 1
ATOM 1345 O O . ALA A 1 176 ? 21.169 -1.587 37.900 1.00 19.96 177 ALA A O 1
ATOM 1347 N N . SER A 1 177 ? 19.575 -1.279 36.331 1.00 17.12 178 SER A N 1
ATOM 1348 C CA . SER A 1 177 ? 18.471 -1.368 37.289 1.00 17.85 178 SER A CA 1
ATOM 1349 C C . SER A 1 177 ? 17.308 -2.146 36.679 1.00 18.61 178 SER A C 1
ATOM 1350 O O . SER A 1 177 ? 17.075 -2.082 35.464 1.00 17.57 178 SER A O 1
ATOM 1353 N N . MET A 1 178 ? 16.555 -2.846 37.543 1.00 16.14 179 MET A N 1
ATOM 1354 C CA . MET A 1 178 ? 15.272 -3.470 37.154 1.00 16.14 179 MET A CA 1
ATOM 1355 C C . MET A 1 178 ? 14.192 -2.509 37.651 1.00 17.68 179 MET A C 1
ATOM 1356 O O . MET A 1 178 ? 14.152 -2.170 38.832 1.00 19.27 179 MET A O 1
ATOM 1361 N N . VAL A 1 179 ? 13.422 -1.921 36.732 1.00 14.83 180 VAL A N 1
ATOM 1362 C CA . VAL A 1 179 ? 12.513 -0.889 37.094 1.00 14.81 180 VAL A CA 1
ATOM 1363 C C . VAL A 1 179 ? 11.093 -1.418 36.812 1.00 15.55 180 VAL A C 1
ATOM 1364 O O . VAL A 1 179 ? 10.657 -1.625 35.655 1.00 14.21 180 VAL A O 1
ATOM 1368 N N . GLU A 1 180 ? 10.342 -1.692 37.876 1.00 14.08 181 GLU A N 1
ATOM 1369 C CA . GLU A 1 180 ? 8.986 -2.242 37.796 1.00 15.29 181 GLU A CA 1
ATOM 1370 C C . GLU A 1 180 ? 7.991 -1.325 38.457 1.00 15.41 181 GLU A C 1
ATOM 1371 O O . GLU A 1 180 ? 6.819 -1.658 38.613 1.00 14.46 181 GLU A O 1
ATOM 1377 N N . GLY A 1 181 ? 8.398 -0.111 38.815 1.00 13.99 182 GLY A N 1
ATOM 1378 C CA . GLY A 1 181 ? 7.612 0.924 39.383 1.00 15.76 182 GLY A CA 1
ATOM 1379 C C . GLY A 1 181 ? 7.929 2.281 38.766 1.00 15.40 182 GLY A C 1
ATOM 1380 O O . GLY A 1 181 ? 8.440 2.337 37.670 1.00 15.28 182 GLY A O 1
ATOM 1381 N N . ARG A 1 182 ? 7.416 3.301 39.404 1.00 13.78 183 ARG A N 1
ATOM 1382 C CA . ARG A 1 182 ? 7.307 4.639 38.758 1.00 14.25 183 ARG A CA 1
ATOM 1383 C C . ARG A 1 182 ? 8.408 5.578 39.184 1.00 16.38 183 ARG A C 1
ATOM 1384 O O . ARG A 1 182 ? 8.584 5.917 40.387 1.00 16.14 183 ARG A O 1
ATOM 1392 N N . ILE A 1 183 ? 9.169 6.024 38.193 1.00 14.65 184 ILE A N 1
ATOM 1393 C CA . ILE A 1 183 ? 10.247 6.968 38.385 1.00 15.57 184 ILE A CA 1
ATOM 1394 C C . ILE A 1 183 ? 9.754 8.314 37.858 1.00 17.18 184 ILE A C 1
ATOM 1395 O O . ILE A 1 183 ? 9.630 8.475 36.618 1.00 15.27 184 ILE A O 1
ATOM 1400 N N . SER A 1 184 ? 9.356 9.181 38.777 1.00 16.81 185 SER A N 1
ATOM 1401 C CA . SER A 1 184 ? 8.751 10.513 38.448 1.00 16.35 185 SER A CA 1
ATOM 1402 C C . SER A 1 184 ? 9.758 11.438 37.805 1.00 16.00 185 SER A C 1
ATOM 1403 O O . SER A 1 184 ? 11.000 11.214 37.818 1.00 15.67 185 SER A O 1
ATOM 1406 N N . ALA A 1 185 ? 9.261 12.538 37.209 1.00 16.25 186 ALA A N 1
ATOM 1407 C CA . ALA A 1 185 ? 10.147 13.490 36.572 1.00 15.26 186 ALA A CA 1
ATOM 1408 C C . ALA A 1 185 ? 11.177 14.046 37.568 1.00 16.63 186 ALA A C 1
ATOM 1409 O O . ALA A 1 185 ? 10.825 14.342 38.699 1.00 16.08 186 ALA A O 1
ATOM 1411 N N . GLY A 1 186 ? 12.398 14.045 37.153 1.00 16.88 187 GLY A N 1
ATOM 14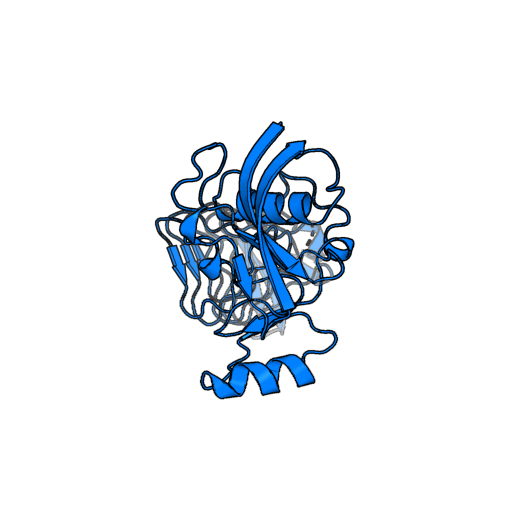12 C CA . GLY A 1 186 ? 13.506 14.546 37.975 1.00 18.67 187 GLY A CA 1
ATOM 1413 C C . GLY A 1 186 ? 14.055 13.552 38.950 1.00 21.23 187 GLY A C 1
ATOM 1414 O O . GLY A 1 186 ? 14.948 13.881 39.648 1.00 23.11 187 GLY A O 1
ATOM 1415 N N . VAL A 1 187 ? 13.570 12.332 38.956 1.00 16.37 188 VAL A N 1
ATOM 1416 C CA . VAL A 1 187 ? 14.083 11.267 39.863 1.00 17.24 188 VAL A CA 1
ATOM 1417 C C . VAL A 1 187 ? 15.132 10.436 39.159 1.00 15.38 188 VAL A C 1
ATOM 1418 O O . VAL A 1 187 ? 14.946 10.008 37.992 1.00 16.05 188 VAL A O 1
ATOM 1422 N N . THR A 1 188 ? 16.256 10.100 39.831 1.00 15.57 189 THR A N 1
ATOM 1423 C CA . THR A 1 188 ? 17.185 9.153 39.272 1.00 15.91 189 THR A CA 1
ATOM 1424 C C . THR A 1 188 ? 17.462 8.071 40.354 1.00 14.47 189 THR A C 1
ATOM 1425 O O . THR A 1 188 ? 17.278 8.385 41.552 1.00 16.44 189 THR A O 1
ATOM 1429 N N . VAL A 1 189 ? 17.769 6.897 39.901 1.00 14.52 190 VAL A N 1
ATOM 1430 C CA . VAL A 1 189 ? 18.215 5.813 40.749 1.00 15.00 190 VAL A CA 1
ATOM 1431 C C . VAL A 1 189 ? 19.594 5.389 40.219 1.00 15.77 190 VAL A C 1
ATOM 1432 O O . VAL A 1 189 ? 19.854 5.291 39.018 1.00 16.85 190 VAL A O 1
ATOM 1436 N N . ASP A 1 190 ? 20.506 5.126 41.145 1.00 16.20 191 ASP A N 1
A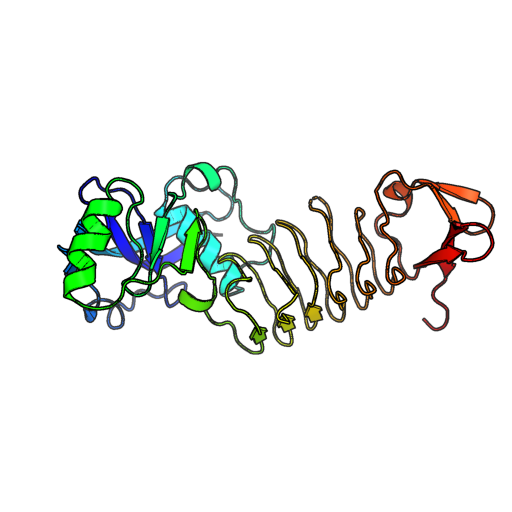TOM 1437 C CA . ASP A 1 190 ? 21.886 4.787 40.757 1.00 17.62 191 ASP A CA 1
ATOM 1438 C C . ASP A 1 190 ? 22.071 3.296 40.610 1.00 18.28 191 ASP A C 1
ATOM 1439 O O . ASP A 1 190 ? 21.148 2.466 40.836 1.00 17.55 191 ASP A O 1
ATOM 1444 N N . ASP A 1 191 ? 23.254 2.835 40.150 1.00 18.34 192 ASP A N 1
ATOM 1445 C CA . ASP A 1 191 ? 23.509 1.545 39.697 1.00 17.03 192 ASP A CA 1
ATOM 1446 C C . ASP A 1 191 ? 23.097 0.422 40.672 1.00 16.72 192 ASP A C 1
ATOM 1447 O O . ASP A 1 191 ? 23.397 0.555 41.878 1.00 16.36 192 ASP A O 1
ATOM 1452 N N . GLY A 1 192 ? 22.449 -0.610 40.186 1.00 17.12 193 GLY A N 1
ATOM 1453 C CA . GLY A 1 192 ? 22.038 -1.710 41.025 1.00 18.05 193 GLY A CA 1
ATOM 1454 C C . GLY A 1 192 ? 20.790 -1.528 41.869 1.00 18.02 193 GLY A C 1
ATOM 1455 O O . GLY A 1 192 ? 20.367 -2.469 42.490 1.00 18.68 193 GLY A O 1
ATOM 1456 N N . THR A 1 193 ? 20.128 -0.403 41.771 1.00 16.68 194 THR A N 1
ATOM 1457 C CA . THR A 1 193 ? 18.911 -0.097 42.487 1.00 17.36 194 THR A CA 1
ATOM 1458 C C . THR A 1 193 ? 17.782 -0.729 41.712 1.00 17.02 194 THR A C 1
ATOM 1459 O O . THR A 1 193 ? 17.701 -0.579 40.450 1.00 20.81 194 THR A O 1
ATOM 1463 N N . ASP A 1 194 ? 16.937 -1.482 42.419 1.00 16.34 195 ASP A N 1
ATOM 1464 C CA . ASP A 1 194 ? 15.777 -2.153 41.789 1.00 17.36 195 ASP A CA 1
ATOM 1465 C C . ASP A 1 194 ? 14.498 -1.598 42.393 1.00 18.88 195 ASP A C 1
ATOM 1466 O O . ASP A 1 194 ? 14.441 -1.390 43.619 1.00 16.93 195 ASP A O 1
ATOM 1471 N N . VAL A 1 195 ? 13.557 -1.280 41.515 1.00 14.72 196 VAL A N 1
ATOM 1472 C CA . VAL A 1 195 ? 12.281 -0.664 41.885 1.00 16.10 196 VAL A CA 1
ATOM 1473 C C . VAL A 1 195 ? 11.273 -1.741 41.654 1.00 15.94 196 VAL A C 1
ATOM 1474 O O . VAL A 1 195 ? 10.979 -2.139 40.520 1.00 14.96 196 VAL A O 1
ATOM 1478 N N . GLY A 1 196 ? 10.717 -2.190 42.754 1.00 14.96 197 GLY A N 1
ATOM 1479 C CA . GLY A 1 196 ? 9.735 -3.289 42.683 1.00 17.01 197 GLY A CA 1
ATOM 1480 C C . GLY A 1 196 ? 8.393 -2.945 42.076 1.00 15.05 197 GLY A C 1
ATOM 1481 O O . GLY A 1 196 ? 8.087 -1.793 41.838 1.00 14.63 197 GLY A O 1
ATOM 1482 N N . GLY A 1 197 ? 7.638 -3.995 41.764 1.00 13.57 198 GLY A N 1
ATOM 1483 C CA . GLY A 1 197 ? 6.398 -3.831 41.052 1.00 14.87 198 GLY A CA 1
ATOM 1484 C C . GLY A 1 197 ? 5.417 -2.888 41.714 1.00 14.75 198 GLY A C 1
ATOM 1485 O O . GLY A 1 197 ? 5.084 -3.077 42.871 1.00 14.06 198 GLY A O 1
ATOM 1486 N N . GLY A 1 198 ? 4.978 -1.853 41.016 1.00 14.92 199 GLY A N 1
ATOM 1487 C CA . GLY A 1 198 ? 4.074 -0.846 41.552 1.00 15.85 199 GLY A CA 1
ATOM 1488 C C . GLY A 1 198 ? 4.590 0.145 42.582 1.00 14.87 199 GLY A C 1
ATOM 1489 O O . GLY A 1 198 ? 3.829 0.862 43.203 1.00 16.74 199 GLY A O 1
ATOM 1490 N N . ALA A 1 199 ? 5.911 0.091 42.816 1.00 13.80 200 ALA A N 1
ATOM 1491 C CA . ALA A 1 199 ? 6.522 1.062 43.724 1.00 14.89 200 ALA A CA 1
ATOM 1492 C C . ALA A 1 199 ? 6.467 2.464 43.153 1.00 15.48 200 ALA A C 1
ATOM 1493 O O . ALA A 1 199 ? 6.331 2.602 41.933 1.00 15.97 200 ALA A O 1
ATOM 1495 N N . SER A 1 200 ? 6.467 3.488 43.994 1.00 13.88 201 SER A N 1
ATOM 1496 C CA . SER A 1 200 ? 6.325 4.883 43.569 1.00 14.05 201 SER A CA 1
ATOM 1497 C C . SER A 1 200 ? 7.501 5.659 44.090 1.00 15.47 201 SER A C 1
ATOM 1498 O O . SER A 1 200 ? 7.776 5.545 45.308 1.00 16.67 201 SER A O 1
ATOM 1501 N N . ILE A 1 201 ? 8.206 6.373 43.257 1.00 14.63 202 ILE A N 1
ATOM 1502 C CA . ILE A 1 201 ? 9.208 7.325 43.746 1.00 16.21 202 ILE A CA 1
ATOM 1503 C C . ILE A 1 201 ? 8.771 8.724 43.367 1.00 17.66 202 ILE A C 1
ATOM 1504 O O . ILE A 1 201 ? 8.655 9.036 42.163 1.00 19.42 202 ILE A O 1
ATOM 1509 N N . MET A 1 202 ? 8.466 9.521 44.365 1.00 17.00 203 MET A N 1
ATOM 1510 C CA . MET A 1 202 ? 8.030 10.936 44.246 1.00 23.22 203 MET A CA 1
ATOM 1511 C C . MET A 1 202 ? 9.151 11.761 43.665 1.00 33.68 203 MET A C 1
ATOM 1512 O O . MET A 1 202 ? 10.356 11.465 43.901 1.00 35.66 203 MET A O 1
ATOM 1517 N N . GLY A 1 203 ? 8.809 12.802 42.880 1.00 39.75 204 GLY A N 1
ATOM 1518 C CA . GLY A 1 203 ? 9.782 13.859 42.544 1.00 34.92 204 GLY A CA 1
ATOM 1519 C C . GLY A 1 203 ? 9.174 15.021 43.380 1.00 46.66 204 GLY A C 1
ATOM 1520 O O . GLY A 1 203 ? 9.382 16.174 43.032 1.00 51.16 204 GLY A O 1
ATOM 1521 N N . VAL A 1 212 ? 14.752 16.953 43.441 1.00 48.97 213 VAL A N 1
ATOM 1522 C CA . VAL A 1 212 ? 14.777 16.811 44.874 1.00 46.79 213 VAL A CA 1
ATOM 1523 C C . VAL A 1 212 ? 14.999 15.339 45.205 1.00 32.90 213 VAL A C 1
ATOM 1524 O O . VAL A 1 212 ? 15.812 15.087 46.058 1.00 42.05 213 VAL A O 1
ATOM 1528 N N . ILE A 1 213 ? 14.305 14.345 44.605 1.00 29.24 214 ILE A N 1
ATOM 1529 C CA . ILE A 1 213 ? 14.560 12.934 45.102 1.00 23.41 214 ILE A CA 1
ATOM 1530 C C . ILE A 1 213 ? 15.448 12.113 44.192 1.00 22.92 214 ILE A C 1
ATOM 1531 O O . ILE A 1 213 ? 15.207 12.015 42.968 1.00 21.92 214 ILE A O 1
ATOM 1536 N N . SER A 1 214 ? 16.459 11.412 44.716 1.00 18.98 215 SER A N 1
ATOM 1537 C CA . SER A 1 214 ? 17.228 10.432 44.041 1.00 20.36 215 SER A CA 1
ATOM 1538 C C . SER A 1 214 ? 17.518 9.312 45.032 1.00 22.94 215 SER A C 1
ATOM 1539 O O . SER A 1 214 ? 17.355 9.512 46.260 1.00 22.72 215 SER A O 1
ATOM 1542 N N . LEU A 1 215 ? 17.803 8.161 44.486 1.00 19.42 216 LEU A N 1
ATOM 1543 C CA . LEU A 1 215 ? 18.267 7.020 45.224 1.00 17.05 216 LEU A CA 1
ATOM 1544 C C . LEU A 1 215 ? 19.640 6.684 44.759 1.00 15.74 216 LEU A C 1
ATOM 1545 O O . LEU A 1 215 ? 20.008 6.846 43.591 1.00 15.52 216 LEU A O 1
ATOM 1550 N N . GLY A 1 216 ? 20.448 6.209 45.708 1.00 18.87 217 GLY A N 1
ATOM 1551 C CA . GLY A 1 216 ? 21.789 5.768 45.431 1.00 18.02 217 GLY A CA 1
ATOM 1552 C C . GLY A 1 216 ? 21.876 4.402 44.869 1.00 18.28 217 GLY A C 1
ATOM 1553 O O . GLY A 1 216 ? 21.077 3.980 44.061 1.00 18.57 217 GLY A O 1
ATOM 1554 N N . LYS A 1 217 ? 22.990 3.698 45.160 1.00 15.39 218 LYS A N 1
ATOM 1555 C CA . LYS A 1 217 ? 23.314 2.448 44.593 1.00 14.16 218 LYS A CA 1
ATOM 1556 C C . LYS A 1 217 ? 22.759 1.253 45.369 1.00 16.02 218 LYS A C 1
ATOM 1557 O O . LYS A 1 217 ? 22.694 1.353 46.572 1.00 16.30 218 LYS A O 1
ATOM 1563 N N . ARG A 1 218 ? 22.313 0.236 44.671 1.00 14.87 219 ARG A N 1
ATOM 1564 C CA . ARG A 1 218 ? 21.961 -1.040 45.316 1.00 17.91 219 ARG A CA 1
ATOM 1565 C C . ARG A 1 218 ? 20.802 -0.926 46.280 1.00 19.31 219 ARG A C 1
ATOM 1566 O O . ARG A 1 218 ? 20.717 -1.665 47.289 1.00 18.71 219 ARG A O 1
ATOM 1574 N N . CYS A 1 219 ? 19.937 0.010 46.043 1.00 16.35 220 CYS A N 1
ATOM 1575 C CA . CYS A 1 219 ? 18.685 0.132 46.854 1.00 17.15 220 CYS A CA 1
ATOM 1576 C C . CYS A 1 219 ? 17.649 -0.842 46.333 1.00 16.19 220 CYS A C 1
ATOM 1577 O O . CYS A 1 219 ? 17.716 -1.326 45.181 1.00 16.53 220 CYS A O 1
ATOM 1580 N N . LEU A 1 220 ? 16.692 -1.163 47.216 1.00 15.53 221 LEU A N 1
ATOM 1581 C CA . LEU A 1 220 ? 15.597 -2.084 46.827 1.00 15.31 221 LEU A CA 1
ATOM 1582 C C . LEU A 1 220 ? 14.302 -1.446 47.337 1.00 16.08 221 LEU A C 1
ATOM 1583 O O . LEU A 1 220 ? 14.116 -1.243 48.582 1.00 17.03 221 LEU A O 1
ATOM 1588 N N . LEU A 1 221 ? 13.399 -1.115 46.443 1.00 15.60 222 LEU A N 1
ATOM 1589 C CA . LEU A 1 221 ? 12.068 -0.665 46.816 1.00 14.80 222 LEU A CA 1
ATOM 1590 C C . LEU A 1 221 ? 11.149 -1.852 46.598 1.00 15.08 222 LEU A C 1
ATOM 1591 O O . LEU A 1 221 ? 11.067 -2.396 45.498 1.00 15.04 222 LEU A O 1
ATOM 1596 N N . GLY A 1 222 ? 10.576 -2.346 47.686 1.00 15.24 223 GLY A N 1
ATOM 1597 C CA . GLY A 1 222 ? 9.629 -3.456 47.593 1.00 15.61 223 GLY A CA 1
ATOM 1598 C C . GLY A 1 222 ? 8.419 -3.170 46.732 1.00 14.03 223 GLY A C 1
ATOM 1599 O O . GLY A 1 222 ? 8.072 -2.003 46.444 1.00 13.37 223 GLY A O 1
ATOM 1600 N N . ALA A 1 223 ? 7.785 -4.237 46.284 1.00 14.80 224 ALA A N 1
ATOM 1601 C CA . ALA A 1 223 ? 6.580 -4.058 45.547 1.00 15.10 224 ALA A CA 1
ATOM 1602 C C . ALA A 1 223 ? 5.541 -3.215 46.331 1.00 14.01 224 ALA A C 1
ATOM 1603 O O . ALA A 1 223 ? 5.375 -3.346 47.529 1.00 14.17 224 ALA A O 1
ATOM 1605 N N . ASN A 1 224 ? 4.870 -2.337 45.602 1.00 13.98 225 ASN A N 1
ATOM 1606 C CA . ASN A 1 224 ? 3.881 -1.452 46.144 1.00 15.06 225 ASN A CA 1
ATOM 1607 C C . ASN A 1 224 ? 4.343 -0.512 47.258 1.00 17.00 225 ASN A C 1
ATOM 1608 O O . ASN A 1 224 ? 3.534 -0.073 48.040 1.00 18.91 225 ASN A O 1
ATOM 1613 N N . SER A 1 225 ? 5.670 -0.290 47.357 1.00 14.77 226 SER A N 1
ATOM 1614 C CA . SER A 1 225 ? 6.234 0.602 48.298 1.00 13.33 226 SER A CA 1
ATOM 1615 C C . SER A 1 225 ? 6.218 2.016 47.726 1.00 15.63 226 SER A C 1
ATOM 1616 O O . SER A 1 225 ? 5.877 2.244 46.582 1.00 16.55 226 SER A O 1
ATOM 1619 N N . GLY A 1 226 ? 6.649 2.964 48.551 1.00 13.81 227 GLY A N 1
ATOM 1620 C CA . GLY A 1 226 ? 6.776 4.326 48.077 1.00 13.06 227 GLY A CA 1
ATOM 1621 C C . GLY A 1 226 ? 7.918 5.022 48.794 1.00 14.40 227 GLY A C 1
ATOM 1622 O O . GLY A 1 226 ? 8.201 4.802 49.951 1.00 13.66 227 GLY A O 1
ATOM 1623 N N . CYS A 1 227 ? 8.497 5.936 48.055 1.00 15.21 228 CYS A N 1
ATOM 1624 C CA . CYS A 1 227 ? 9.680 6.657 48.600 1.00 17.16 228 CYS A CA 1
ATOM 1625 C C . CYS A 1 227 ? 9.485 8.139 48.275 1.00 17.40 228 CYS A C 1
ATOM 1626 O O . CYS A 1 227 ? 9.527 8.524 47.097 1.00 17.55 228 CYS A O 1
ATOM 1629 N N . GLY A 1 228 ? 9.345 8.938 49.322 1.00 15.10 229 GLY A N 1
ATOM 1630 C CA . GLY A 1 228 ? 9.136 10.355 49.216 1.00 17.27 229 GLY A CA 1
ATOM 1631 C C . GLY A 1 228 ? 10.375 11.166 49.669 1.00 20.90 229 GLY A C 1
ATOM 1632 O O . GLY A 1 228 ? 10.283 12.365 49.819 1.00 21.95 229 GLY A O 1
ATOM 1633 N N . ILE A 1 229 ? 11.483 10.470 49.934 1.00 17.80 230 ILE A N 1
ATOM 1634 C CA . ILE A 1 229 ? 12.743 11.110 50.391 1.00 17.75 230 ILE A CA 1
ATOM 1635 C C . ILE A 1 229 ? 13.881 10.600 49.552 1.00 17.14 230 ILE A C 1
ATOM 1636 O O . ILE A 1 229 ? 13.908 9.451 49.044 1.00 17.47 230 ILE A O 1
ATOM 1641 N N . PRO A 1 230 ? 14.941 11.412 49.436 1.00 19.08 231 PRO A N 1
ATOM 1642 C CA . PRO A 1 230 ? 16.179 10.844 48.864 1.00 16.87 231 PRO A CA 1
ATOM 1643 C C . PRO A 1 230 ? 16.753 9.747 49.753 1.00 17.76 231 PRO A C 1
ATOM 1644 O O . PRO A 1 230 ? 16.698 9.891 50.968 1.00 19.64 231 PRO A O 1
ATOM 1648 N N . LEU A 1 231 ? 17.358 8.742 49.101 1.00 17.42 232 LEU A N 1
ATOM 1649 C CA . LEU A 1 231 ? 18.078 7.651 49.823 1.00 18.79 232 LEU A CA 1
ATOM 1650 C C . LEU A 1 231 ? 19.464 7.567 49.296 1.00 18.72 232 LEU A C 1
ATOM 1651 O O . LEU A 1 231 ? 19.749 7.883 48.122 1.00 18.95 232 LEU A O 1
ATOM 1656 N N . GLY A 1 232 ? 20.407 7.187 50.182 1.00 17.60 233 GLY A N 1
ATOM 1657 C CA . GLY A 1 232 ? 21.744 6.865 49.759 1.00 18.73 233 GLY A CA 1
ATOM 1658 C C . GLY A 1 232 ? 21.822 5.491 49.207 1.00 20.64 233 GLY A C 1
ATOM 1659 O O . GLY A 1 232 ? 20.992 5.046 48.378 1.00 20.22 233 GLY A O 1
ATOM 1660 N N . ASP A 1 233 ? 22.876 4.730 49.569 1.00 17.68 234 ASP A N 1
ATOM 1661 C CA . ASP A 1 233 ? 23.125 3.455 49.039 1.00 15.62 234 ASP A CA 1
ATOM 1662 C C . ASP A 1 233 ? 22.597 2.344 49.991 1.00 17.21 234 ASP A C 1
ATOM 1663 O O . ASP A 1 233 ? 22.462 2.612 51.223 1.00 19.02 234 ASP A O 1
ATOM 1668 N N . ASP A 1 234 ? 22.294 1.199 49.396 1.00 17.98 235 ASP A N 1
ATOM 1669 C CA . ASP A 1 234 ? 21.991 -0.048 50.172 1.00 18.02 235 ASP A CA 1
ATOM 1670 C C . ASP A 1 234 ? 20.816 0.125 51.168 1.00 20.79 235 ASP A C 1
ATOM 1671 O O . ASP A 1 234 ? 20.835 -0.459 52.241 1.00 20.77 235 ASP A O 1
ATOM 1676 N N . CYS A 1 235 ? 19.826 0.903 50.790 1.00 16.60 236 CYS A N 1
ATOM 1677 C CA . CYS A 1 235 ? 18.567 1.059 51.548 1.00 15.54 236 CYS A CA 1
ATOM 1678 C C . CYS A 1 235 ? 17.525 0.136 50.966 1.00 17.85 236 CYS A C 1
ATOM 1679 O O . CYS A 1 235 ? 17.530 -0.165 49.794 1.00 18.65 236 CYS A O 1
ATOM 1682 N N . ILE A 1 236 ? 16.605 -0.273 51.840 1.00 15.74 237 ILE A N 1
ATOM 1683 C CA . ILE A 1 236 ? 15.523 -1.164 51.448 1.00 15.19 237 ILE A CA 1
ATOM 1684 C C . ILE A 1 236 ? 14.282 -0.574 52.018 1.00 15.68 237 ILE A C 1
ATOM 1685 O O . ILE A 1 236 ? 14.230 -0.156 53.183 1.00 15.88 237 ILE A O 1
ATOM 1690 N N . ILE A 1 237 ? 13.180 -0.516 51.189 1.00 15.14 238 ILE A N 1
ATOM 1691 C CA . ILE A 1 237 ? 11.876 -0.115 51.736 1.00 14.29 238 ILE A CA 1
ATOM 1692 C C . ILE A 1 237 ? 11.001 -1.368 51.553 1.00 14.84 238 ILE A C 1
ATOM 1693 O O . ILE A 1 237 ? 10.841 -1.900 50.424 1.00 15.22 238 ILE A O 1
ATOM 1698 N N . GLU A 1 238 ? 10.471 -1.861 52.684 1.00 15.10 239 GLU A N 1
ATOM 1699 C CA . GLU A 1 238 ? 9.601 -3.078 52.665 1.00 16.81 239 GLU A CA 1
ATOM 1700 C C . GLU A 1 238 ? 8.443 -2.964 51.652 1.00 14.74 239 GLU A C 1
ATOM 1701 O O . GLU A 1 238 ? 7.847 -1.896 51.474 1.00 14.80 239 GLU A O 1
ATOM 1707 N N . ALA A 1 239 ? 8.085 -4.092 51.035 1.00 14.86 240 ALA A N 1
ATOM 1708 C CA . ALA A 1 239 ? 6.877 -4.127 50.209 1.00 14.38 240 ALA A CA 1
ATOM 1709 C C . ALA A 1 239 ? 5.669 -3.547 50.945 1.00 14.63 240 ALA A C 1
ATOM 1710 O O . ALA A 1 239 ? 5.440 -3.796 52.147 1.00 15.03 240 ALA A O 1
ATOM 1712 N N . GLY A 1 240 ? 4.935 -2.700 50.244 1.00 14.59 241 GLY A N 1
ATOM 1713 C CA . GLY A 1 240 ? 3.734 -2.148 50.769 1.00 15.09 241 GLY A CA 1
ATOM 1714 C C . GLY A 1 240 ? 3.896 -0.948 51.664 1.00 18.37 241 GLY A C 1
ATOM 1715 O O . GLY A 1 240 ? 2.951 -0.411 52.112 1.00 19.56 241 GLY A O 1
ATOM 1716 N N . LEU A 1 241 ? 5.104 -0.475 51.894 1.00 13.93 242 LEU A N 1
ATOM 1717 C CA . LEU A 1 241 ? 5.338 0.573 52.867 1.00 13.87 242 LEU A CA 1
ATOM 1718 C C . LEU A 1 241 ? 5.669 1.868 52.093 1.00 14.73 242 LEU A C 1
ATOM 1719 O O . LEU A 1 241 ? 6.519 1.831 51.208 1.00 16.38 242 LEU A O 1
ATOM 1724 N N . TYR A 1 242 ? 4.931 2.930 52.450 1.00 14.57 243 TYR A N 1
ATOM 1725 C CA . TYR A 1 242 ? 5.177 4.245 51.776 1.00 14.59 243 TYR A CA 1
ATOM 1726 C C . TYR A 1 242 ? 5.857 5.173 52.792 1.00 14.39 243 TYR A C 1
ATOM 1727 O O . TYR A 1 242 ? 5.207 5.532 53.807 1.00 15.94 243 TYR A O 1
ATOM 1736 N N . ILE A 1 243 ? 7.112 5.515 52.560 1.00 15.73 244 ILE A N 1
ATOM 1737 C CA . ILE A 1 243 ? 7.838 6.521 53.393 1.00 16.38 244 ILE A CA 1
ATOM 1738 C C . ILE A 1 243 ? 7.619 7.920 52.799 1.00 16.94 244 ILE A C 1
ATOM 1739 O O . ILE A 1 243 ? 8.172 8.231 51.780 1.00 17.91 244 ILE A O 1
ATOM 1744 N N . THR A 1 244 ? 6.742 8.686 53.416 1.00 15.98 245 THR A N 1
ATOM 1745 C CA . THR A 1 244 ? 6.605 10.110 53.097 1.00 17.22 245 THR A CA 1
ATOM 1746 C C . THR A 1 244 ? 7.544 10.947 53.896 1.00 19.31 245 THR A C 1
ATOM 1747 O O . THR A 1 244 ? 8.095 10.546 54.943 1.00 18.09 245 THR A O 1
ATOM 1751 N N . ALA A 1 245 ? 7.748 12.177 53.443 1.00 17.70 246 ALA A N 1
ATOM 1752 C CA . ALA A 1 245 ? 8.737 13.052 54.122 1.00 21.26 246 ALA A CA 1
ATOM 1753 C C . ALA A 1 245 ? 8.353 13.304 55.562 1.00 18.94 246 ALA A C 1
ATOM 1754 O O . ALA A 1 245 ? 9.208 13.506 56.432 1.00 19.62 246 ALA A O 1
ATOM 1756 N N . GLY A 1 246 ? 7.064 13.314 55.834 1.00 18.54 247 GLY A N 1
ATOM 1757 C CA . GLY A 1 246 ? 6.504 13.505 57.128 1.00 20.63 247 GLY A CA 1
ATOM 1758 C C . GLY A 1 246 ? 6.360 12.304 58.050 1.00 20.66 247 GLY A C 1
ATOM 1759 O O . GLY A 1 246 ? 6.003 12.467 59.219 1.00 18.80 247 GLY A O 1
ATOM 1760 N N . THR A 1 247 ? 6.553 11.070 57.514 1.00 17.54 248 THR A N 1
ATOM 1761 C CA . THR A 1 247 ? 6.472 9.900 58.305 1.00 15.77 248 THR A CA 1
ATOM 1762 C C . THR A 1 247 ? 7.466 9.991 59.440 1.00 18.07 248 THR A C 1
ATOM 1763 O O . THR A 1 247 ? 8.675 10.240 59.200 1.00 18.16 248 THR A O 1
ATOM 1767 N N . LYS A 1 248 ? 6.991 9.652 60.657 1.00 18.03 249 LYS A N 1
ATOM 1768 C CA . LYS A 1 248 ? 7.969 9.570 61.806 1.00 18.50 249 LYS A CA 1
ATOM 1769 C C . LYS A 1 248 ? 8.459 8.116 61.983 1.00 18.48 249 LYS A C 1
ATOM 1770 O O . LYS A 1 248 ? 7.644 7.189 62.137 1.00 19.61 249 LYS A O 1
ATOM 1776 N N . VAL A 1 249 ? 9.757 7.899 61.849 1.00 16.53 250 VAL A N 1
ATOM 1777 C CA . VAL A 1 249 ? 10.407 6.631 61.778 1.00 16.66 250 VAL A CA 1
ATOM 1778 C C . VAL A 1 249 ? 11.234 6.375 63.083 1.00 18.80 250 VAL A C 1
ATOM 1779 O O . VAL A 1 249 ? 11.999 7.256 63.475 1.00 19.44 250 VAL A O 1
ATOM 1783 N N . LEU A 1 250 ? 11.021 5.203 63.669 1.00 17.24 251 LEU A N 1
ATOM 1784 C CA . LEU A 1 250 ? 11.790 4.812 64.863 1.00 18.54 251 LEU A CA 1
ATOM 1785 C C . LEU A 1 250 ? 13.112 4.238 64.417 1.00 19.48 251 LEU A C 1
ATOM 1786 O O . LEU A 1 250 ? 13.183 3.230 63.728 1.00 20.06 251 LEU A O 1
ATOM 1791 N N . PHE A 1 251 ? 14.194 4.849 64.860 1.00 19.32 252 PHE A N 1
ATOM 1792 C CA . PHE A 1 251 ? 15.567 4.364 64.561 1.00 21.76 252 PHE A CA 1
ATOM 1793 C C . PHE A 1 251 ? 16.392 4.459 65.885 1.00 26.83 252 PHE A C 1
ATOM 1794 O O . PHE A 1 251 ? 16.411 5.510 66.554 1.00 26.24 252 PHE A O 1
ATOM 1802 N N . ASP A 1 252 ? 16.817 3.279 66.328 1.00 30.36 253 ASP A N 1
ATOM 1803 C CA . ASP A 1 252 ? 17.683 3.179 67.580 1.00 37.37 253 ASP A CA 1
ATOM 1804 C C . ASP A 1 252 ? 17.005 3.854 68.776 1.00 33.28 253 ASP A C 1
ATOM 1805 O O . ASP A 1 252 ? 17.612 4.646 69.438 1.00 42.55 253 ASP A O 1
ATOM 1810 N N . GLY A 1 253 ? 15.740 3.569 69.030 1.00 30.52 254 GLY A N 1
ATOM 1811 C CA . GLY A 1 253 ? 14.998 4.126 70.145 1.00 31.30 254 GLY A CA 1
ATOM 1812 C C . GLY A 1 253 ? 14.512 5.549 70.065 1.00 28.21 254 GLY A C 1
ATOM 1813 O O . GLY A 1 253 ? 13.782 5.971 70.972 1.00 28.55 254 GLY A O 1
ATOM 1814 N N . SER A 1 254 ? 14.738 6.281 68.947 1.00 23.03 255 SER A N 1
ATOM 1815 C CA . SER A 1 254 ? 14.266 7.650 68.821 1.00 22.39 255 SER A CA 1
ATOM 1816 C C . SER A 1 254 ? 13.401 7.840 67.543 1.00 21.41 255 SER A C 1
ATOM 1817 O O . SER A 1 254 ? 13.702 7.147 66.570 1.00 20.75 255 SER A O 1
ATOM 1820 N N . LEU A 1 255 ? 12.469 8.766 67.580 1.00 20.60 256 LEU A N 1
ATOM 1821 C CA . LEU A 1 255 ? 11.563 9.016 66.383 1.00 17.85 256 LEU A CA 1
ATOM 1822 C C . LEU A 1 255 ? 12.200 10.106 65.538 1.00 19.80 256 LEU A C 1
ATOM 1823 O O . LEU A 1 255 ? 12.599 11.197 66.042 1.00 23.46 256 LEU A O 1
ATOM 1828 N N . HIS A 1 256 ? 12.311 9.877 64.226 1.00 18.92 257 HIS A N 1
ATOM 1829 C CA . HIS A 1 256 ? 12.805 10.896 63.310 1.00 17.56 257 HIS A CA 1
ATOM 1830 C C . HIS A 1 256 ? 11.913 11.095 62.119 1.00 20.22 257 HIS A C 1
ATOM 1831 O O . HIS A 1 256 ? 11.498 10.092 61.564 1.00 18.88 257 HIS A O 1
ATOM 1838 N N . LYS A 1 257 ? 11.554 12.333 61.759 1.00 19.50 258 LYS A N 1
ATOM 1839 C CA . LYS A 1 257 ? 10.819 12.540 60.541 1.00 20.96 258 LYS A CA 1
ATOM 1840 C C . LYS A 1 257 ? 11.672 12.054 59.449 1.00 20.07 258 LYS A C 1
ATOM 1841 O O . LYS A 1 257 ? 12.922 12.249 59.366 1.00 19.93 258 LYS A O 1
ATOM 1847 N N . ALA A 1 258 ? 11.049 11.414 58.459 1.00 18.93 259 ALA A N 1
ATOM 1848 C CA . ALA A 1 258 ? 11.786 10.827 57.400 1.00 18.19 259 ALA A CA 1
ATOM 1849 C C . ALA A 1 258 ? 12.627 11.817 56.560 1.00 16.91 259 ALA A C 1
ATOM 1850 O O . ALA A 1 258 ? 13.683 11.436 56.083 1.00 17.74 259 ALA A O 1
ATOM 1852 N N . SER A 1 259 ? 12.151 13.026 56.471 1.00 17.77 260 SER A N 1
ATOM 1853 C CA . SER A 1 259 ? 12.889 14.073 55.760 1.00 21.31 260 SER A CA 1
ATOM 1854 C C . SER A 1 259 ? 14.301 14.217 56.333 1.00 21.34 260 SER A C 1
ATOM 1855 O O . SER A 1 259 ? 15.249 14.429 55.576 1.00 20.57 260 SER A O 1
ATOM 1858 N N . THR A 1 260 ? 14.431 13.980 57.610 1.00 18.76 261 THR A N 1
ATOM 1859 C CA . THR A 1 260 ? 15.774 14.041 58.227 1.00 20.59 261 THR A CA 1
ATOM 1860 C C . THR A 1 260 ? 16.614 12.861 58.032 1.00 23.14 261 THR A C 1
ATOM 1861 O O . THR A 1 260 ? 17.813 12.896 58.410 1.00 24.04 261 THR A O 1
ATOM 1865 N N . LEU A 1 261 ? 16.065 11.731 57.492 1.00 18.64 262 LEU A N 1
ATOM 1866 C CA . LEU A 1 261 ? 16.822 10.575 57.148 1.00 19.11 262 LEU A CA 1
ATOM 1867 C C . LEU A 1 261 ? 17.185 10.580 55.655 1.00 19.71 262 LEU A C 1
ATOM 1868 O O . LEU A 1 261 ? 17.903 9.674 55.215 1.00 20.76 262 LEU A O 1
ATOM 1873 N N . ALA A 1 262 ? 16.904 11.693 54.952 1.00 22.07 263 ALA A N 1
ATOM 1874 C CA . ALA A 1 262 ? 17.256 11.858 53.564 1.00 21.91 263 ALA A CA 1
ATOM 1875 C C . ALA A 1 262 ? 18.706 11.555 53.311 1.00 23.77 263 ALA A C 1
ATOM 1876 O O . ALA A 1 262 ? 19.588 12.056 53.994 1.00 22.86 263 ALA A O 1
ATOM 1878 N N . GLY A 1 263 ? 19.037 10.737 52.344 1.00 20.66 264 GLY A N 1
ATOM 1879 C CA . GLY A 1 263 ? 20.362 10.469 51.900 1.00 21.69 264 GLY A CA 1
ATOM 1880 C C . GLY A 1 263 ? 21.096 9.415 52.750 1.00 24.05 264 GLY A C 1
ATOM 1881 O O . GLY A 1 263 ? 22.246 9.172 52.503 1.00 23.20 264 GLY A O 1
ATOM 1882 N N . SER A 1 264 ? 20.438 8.842 53.747 1.00 22.14 265 SER A N 1
ATOM 1883 C CA . SER A 1 264 ? 21.025 7.787 54.546 1.00 25.39 265 SER A CA 1
ATOM 1884 C C . SER A 1 264 ? 21.458 6.579 53.746 1.00 22.58 265 SER A C 1
ATOM 1885 O O . SER A 1 264 ? 20.844 6.118 52.737 1.00 21.64 265 SER A O 1
ATOM 1888 N N . ASN A 1 265 ? 22.546 5.966 54.185 1.00 19.70 266 ASN A N 1
ATOM 1889 C CA . ASN A 1 265 ? 23.014 4.741 53.641 1.00 17.48 266 ASN A CA 1
ATOM 1890 C C . ASN A 1 265 ? 22.641 3.608 54.579 1.00 21.55 266 ASN A C 1
ATOM 1891 O O . ASN A 1 265 ? 22.648 3.784 55.804 1.00 22.07 266 ASN A O 1
ATOM 1896 N N . GLY A 1 266 ? 22.334 2.476 53.978 1.00 19.19 267 GLY A N 1
ATOM 1897 C CA . GLY A 1 266 ? 22.230 1.215 54.650 1.00 20.50 267 GLY A CA 1
ATOM 1898 C C . GLY A 1 266 ? 21.098 1.129 55.721 1.00 22.24 267 GLY A C 1
ATOM 1899 O O . GLY A 1 266 ? 21.296 0.561 56.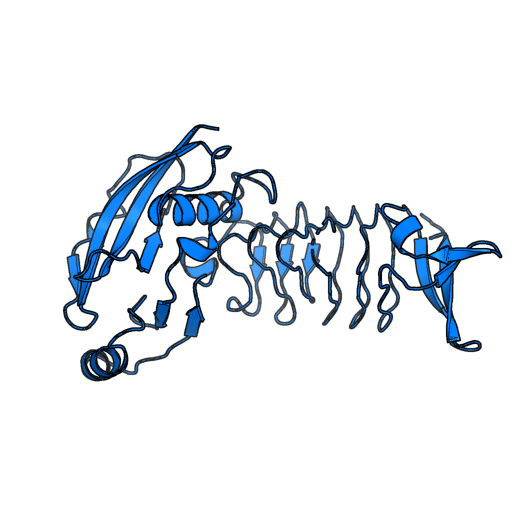836 1.00 23.06 267 GLY A O 1
ATOM 1900 N N . LEU A 1 267 ? 19.919 1.640 55.384 1.00 20.63 268 LEU A N 1
ATOM 1901 C CA . LEU A 1 267 ? 18.756 1.545 56.265 1.00 19.65 268 LEU A CA 1
ATOM 1902 C C . LEU A 1 267 ? 17.681 0.632 55.598 1.00 20.03 268 LEU A C 1
ATOM 1903 O O . LEU A 1 267 ? 17.403 0.763 54.414 1.00 18.59 268 LEU A O 1
ATOM 1908 N N . ILE A 1 268 ? 17.065 -0.207 56.414 1.00 18.41 269 ILE A N 1
ATOM 1909 C CA . ILE A 1 268 ? 15.902 -1.018 55.982 1.00 15.79 269 ILE A CA 1
ATOM 1910 C C . ILE A 1 268 ? 14.717 -0.420 56.731 1.00 16.17 269 ILE A C 1
ATOM 1911 O O . ILE A 1 268 ? 14.635 -0.424 57.962 1.00 17.31 269 ILE A O 1
ATOM 1916 N N . PHE A 1 269 ? 13.724 0.040 55.972 1.00 15.26 270 PHE A N 1
ATOM 1917 C CA . PHE A 1 269 ? 12.474 0.613 56.471 1.00 14.69 270 PHE A CA 1
ATOM 1918 C C . PHE A 1 269 ? 11.398 -0.457 56.435 1.00 16.64 270 PHE A C 1
ATOM 1919 O O . PHE A 1 269 ? 11.216 -1.070 55.395 1.00 17.07 270 PHE A O 1
ATOM 1927 N N . ARG A 1 270 ? 10.687 -0.696 57.556 1.00 15.38 271 ARG A N 1
ATOM 1928 C CA . ARG A 1 270 ? 9.645 -1.679 57.587 1.00 17.05 271 ARG A CA 1
ATOM 1929 C C . ARG A 1 270 ? 8.568 -1.119 58.498 1.00 17.47 271 ARG A C 1
ATOM 1930 O O . ARG A 1 270 ? 8.797 -0.195 59.319 1.00 17.81 271 ARG A O 1
ATOM 1938 N N . ARG A 1 271 ? 7.379 -1.656 58.338 1.00 17.16 272 ARG A N 1
ATOM 1939 C CA . ARG A 1 271 ? 6.295 -1.326 59.285 1.00 15.31 272 ARG A CA 1
ATOM 1940 C C . ARG A 1 271 ? 6.169 -2.591 60.174 1.00 17.05 272 ARG A C 1
ATOM 1941 O O . ARG A 1 271 ? 5.814 -3.624 59.668 1.00 17.21 272 ARG A O 1
ATOM 1949 N N . ASP A 1 272 ? 6.444 -2.434 61.465 1.00 17.90 273 ASP A N 1
ATOM 1950 C CA . ASP A 1 272 ? 6.318 -3.581 62.365 1.00 19.12 273 ASP A CA 1
ATOM 1951 C C . ASP A 1 272 ? 4.943 -4.162 62.321 1.00 17.72 273 ASP A C 1
ATOM 1952 O O . ASP A 1 272 ? 3.935 -3.446 62.405 1.00 19.22 273 ASP A O 1
ATOM 1957 N N . SER A 1 273 ? 4.869 -5.470 62.066 1.00 18.12 274 SER A N 1
ATOM 1958 C CA . SER A 1 273 ? 3.552 -6.010 61.825 1.00 16.77 274 SER A CA 1
ATOM 1959 C C . SER A 1 273 ? 2.781 -6.221 63.114 1.00 18.40 274 SER A C 1
ATOM 1960 O O . SER A 1 273 ? 1.588 -6.480 63.015 1.00 18.40 274 SER A O 1
ATOM 1963 N N . VAL A 1 274 ? 3.475 -6.204 64.230 1.00 18.71 275 VAL A N 1
ATOM 1964 C CA . VAL A 1 274 ? 2.803 -6.368 65.558 1.00 21.37 275 VAL A CA 1
ATOM 1965 C C . VAL A 1 274 ? 2.290 -5.060 66.099 1.00 23.87 275 VAL A C 1
ATOM 1966 O O . VAL A 1 274 ? 1.125 -4.946 66.477 1.00 21.31 275 VAL A O 1
ATOM 1970 N N . SER A 1 275 ? 3.155 -4.005 66.109 1.00 22.71 276 SER A N 1
ATOM 1971 C CA . SER A 1 275 ? 2.817 -2.731 66.659 1.00 24.46 276 SER A CA 1
ATOM 1972 C C . SER A 1 275 ? 2.262 -1.788 65.641 1.00 27.03 276 SER A C 1
ATOM 1973 O O . SER A 1 275 ? 1.718 -0.790 65.995 1.00 27.45 276 SER A O 1
ATOM 1976 N N . GLY A 1 276 ? 2.513 -1.973 64.326 1.00 18.48 277 GLY A N 1
ATOM 1977 C CA . GLY A 1 276 ? 2.124 -1.048 63.270 1.00 21.25 277 GLY A CA 1
ATOM 1978 C C . GLY A 1 276 ? 3.036 0.196 63.123 1.00 19.46 277 GLY A C 1
ATOM 1979 O O . GLY A 1 276 ? 2.828 1.024 62.236 1.00 20.39 277 GLY A O 1
ATOM 1980 N N . GLN A 1 277 ? 4.112 0.193 63.894 1.00 19.90 278 GLN A N 1
ATOM 1981 C CA . GLN A 1 277 ? 5.085 1.288 63.928 1.00 18.05 278 GLN A CA 1
ATOM 1982 C C . GLN A 1 277 ? 6.070 1.213 62.751 1.00 16.99 278 GLN A C 1
ATOM 1983 O O . GLN A 1 277 ? 6.607 0.192 62.491 1.00 18.07 278 GLN A O 1
ATOM 1989 N N . VAL A 1 278 ? 6.344 2.358 62.101 1.00 16.58 279 VAL A N 1
ATOM 1990 C CA . VAL A 1 278 ? 7.356 2.425 61.093 1.00 16.64 279 VAL A CA 1
ATOM 1991 C C . VAL A 1 278 ? 8.720 2.490 61.758 1.00 17.64 279 VAL A C 1
ATOM 1992 O O . VAL A 1 278 ? 8.952 3.381 62.586 1.00 17.29 279 VAL A O 1
ATOM 1996 N N . VAL A 1 279 ? 9.627 1.611 61.335 1.00 16.49 280 VAL A N 1
ATOM 1997 C CA . VAL A 1 279 ? 10.935 1.503 61.930 1.00 17.61 280 VAL A CA 1
ATOM 1998 C C . VAL A 1 279 ? 11.986 1.500 60.824 1.00 19.27 280 VAL A C 1
ATOM 1999 O O . VAL A 1 279 ? 11.704 1.189 59.662 1.00 20.13 280 VAL A O 1
ATOM 2003 N N . ALA A 1 280 ? 13.214 1.923 61.141 1.00 16.23 281 ALA A N 1
ATOM 2004 C CA . ALA A 1 280 ? 14.304 1.714 60.302 1.00 16.04 281 ALA A CA 1
ATOM 2005 C C . ALA A 1 280 ? 15.407 0.973 61.104 1.00 20.21 281 ALA A C 1
ATOM 2006 O O . ALA A 1 280 ? 15.630 1.337 62.298 1.00 20.09 281 ALA A O 1
ATOM 2008 N N . VAL A 1 281 ? 15.995 -0.025 60.492 1.00 17.62 282 VAL A N 1
ATOM 2009 C CA . VAL A 1 281 ? 17.085 -0.768 61.098 1.00 20.54 282 VAL A CA 1
ATOM 2010 C C . VAL A 1 281 ? 18.248 -0.799 60.159 1.00 22.69 282 VAL A C 1
ATOM 2011 O O . VAL A 1 281 ? 18.097 -0.688 58.937 1.00 21.43 282 VAL A O 1
ATOM 2015 N N . PRO A 1 282 ? 19.450 -0.957 60.694 1.00 24.12 283 PRO A N 1
ATOM 2016 C CA . PRO A 1 282 ? 20.634 -1.095 59.805 1.00 24.00 283 PRO A CA 1
ATOM 2017 C C . PRO A 1 282 ? 20.606 -2.277 58.934 1.00 23.82 283 PRO A C 1
ATOM 2018 O O . PRO A 1 282 ? 20.117 -3.378 59.264 1.00 27.21 283 PRO A O 1
ATOM 2022 N N . ASN A 1 283 ? 21.081 -2.089 57.709 1.00 22.04 284 ASN A N 1
ATOM 2023 C CA . ASN A 1 283 ? 21.090 -3.171 56.737 1.00 22.89 284 ASN A CA 1
ATOM 2024 C C . ASN A 1 283 ? 22.383 -3.971 56.988 1.00 31.39 284 ASN A C 1
ATOM 2025 O O . ASN A 1 283 ? 23.435 -3.583 56.522 1.00 32.31 284 ASN A O 1
ATOM 2030 N N . THR A 1 284 ? 22.264 -5.032 57.764 1.00 36.58 285 THR A N 1
ATOM 2031 C CA . THR A 1 284 ? 23.409 -5.836 58.217 1.00 52.18 285 THR A CA 1
ATOM 2032 C C . THR A 1 284 ? 23.825 -6.669 57.012 1.00 54.84 285 THR A C 1
ATOM 2033 O O . THR A 1 284 ? 22.954 -7.062 56.186 1.00 55.75 285 THR A O 1
ATOM 2037 N N . LYS A 1 285 ? 25.128 -6.917 56.915 1.00 65.97 286 LYS A N 1
ATOM 2038 C CA . LYS A 1 285 ? 25.738 -7.468 55.695 1.00 72.24 286 LYS A CA 1
ATOM 2039 C C . LYS A 1 285 ? 24.915 -6.970 54.471 1.00 65.16 286 LYS A C 1
ATOM 2040 O O . LYS A 1 285 ? 24.091 -7.724 53.959 1.00 74.61 286 LYS A O 1
ATOM 2046 N N . VAL A 1 286 ? 25.064 -5.740 53.983 1.00 61.44 287 VAL A N 1
ATOM 2047 C CA . VAL A 1 286 ? 26.190 -4.767 54.233 1.00 69.06 287 VAL A CA 1
ATOM 2048 C C . VAL A 1 286 ? 26.677 -4.515 55.663 1.00 71.20 287 VAL A C 1
ATOM 2049 O O . VAL A 1 286 ? 27.814 -4.058 55.820 1.00 67.67 287 VAL A O 1
#

Secondary structure (DSSP, 8-state):
-EEEEEEEEEEETT--EEEEE-SSSS----TTTGGG-EEETTTTEEEEEEEEEEETTSPP-SHHHHHHHHHHHHTTSS-TTSS--TTHHHHSPPEEEETTEEEESTTHHHHHHHHTTTS---EEEEESS-BGGGT---TT-EESSGGGBBTTEEE-TT-EE-TT-EE-TTEEESS--EE-SEE-TT-EE-TT-EE-TT-EE----EE-SS-EE-TT-EE-S-B-SS-EE-TT-EE-TT-EEEETTEEEEGGGGTT-SSEEEEE-TTT--EEEEE-S--

CATH classification: 3.30.70.2010 (+2 more: 3.30.60.70, 2.160.10.10)

Sequence (278 aa):
TTASATGIATLTSTGDVLDVWYPEIGSTDQSALTPLEGVDEDRNVTRKIVTTTIDIDAAPTDTYDAWLRLHLLSHRVFRPHTINLDGIFGLLNNVVWTNFGPCAVDGFALTRARLSRRGQVTVYSVDKFPRMVDYVVPSGVRIGDADRVRLGAYLADGTTVMHEGFVNFNAGTLGASMVEGRISAGVTVDDGTDVGGGASIMGVISLGKRCLLGANSGCGIPLGDDCIIEAGLYITAGTKVLFDGSLHKASTLAGSNGLIFRRDSVSGQVVAVPNTKV